Protein 8W4B (pdb70)

Nearest PDB structures (foldseek):
  8w4b-assembly1_A  TM=1.004E+00  e=2.903E-45  Xenopus laevis
  8wue-assembly2_F  TM=8.996E-01  e=1.849E-41  Xenopus laevis
  7w2g-assembly4_K  TM=9.186E-01  e=3.633E-40  Xenopus laevis
  7w2d-assembly4_J  TM=9.094E-01  e=2.043E-38  Xenopus laevis
  5hk2-assembly1_B  TM=9.100E-01  e=1.065E-33  Homo sapiens

InterPro domains:
  IPR006716 ERG2/sigma1 receptor-like [PF04622] (12-209)
  IPR006716 ERG2/sigma1 receptor-like [PTHR10868] (4-216)

Foldseek 3Di:
DVVVVVVVVVVVVVVVVVVVVVVVVVLCVCFVPDDFDDPDDPVVLLVLQLVQLPDDVVVSVVVSLVVCCVRRPLFFDDPVLWDWFWWQFQFWIKTWTWTGAAQFKTKIKIDAQAKTKGKPDAHQKKKKKAWSAFKKWKAWPPDPDIDIDGHSDMDIQHHRTMIIIITHGPIIIIMMMGTRVVRCVCRRCVCCVPPVVPVVSVVSVVVSNVVNHVSNVVVVVVVVD

Secondary structure (DSSP, 8-state):
-HHHHHHHHHHHHHHHHHHHHHHHHHHHHHHHTS----S--HHHHHHHHHHHTTS-HHHHHHHHHHHHHHHSTTSS--GGG--EEEEEETTEEEEEEEEEE-SSEEEEEEEESS-EEEE----SEEEEEEEEES-EEEEETT-S--EEE-TT-EEEE-TT--EEEEE-TTEEEEEEEEE-GGGGHHHHHHHIIIII--HHHHHHHHHHHHHHHHHHHHHHHHHH-

Solvent-accessible surface area: 12558 Å² total; per-residue (Å²): 79,210,90,96,97,79,125,55,116,136,102,35,102,122,52,101,97,79,103,51,39,106,52,89,90,84,84,85,75,134,4,175,128,20,61,144,77,75,55,4,62,83,79,36,4,16,158,22,0,121,129,23,17,78,77,88,67,104,74,0,12,62,103,0,18,93,37,1,62,136,118,28,97,31,24,11,5,119,89,152,38,45,65,114,3,110,25,23,0,25,62,21,73,4,13,14,6,15,0,2,3,18,94,7,1,22,0,17,2,10,0,4,74,82,107,21,30,21,92,9,2,109,24,69,0,36,9,6,10,2,0,3,24,22,40,9,94,12,125,98,114,84,65,129,172,55,104,65,36,118,67,5,52,47,7,37,17,79,63,34,38,7,6,39,9,84,11,40,62,29,0,24,1,1,22,2,0,60,8,43,8,38,40,18,61,82,46,27,33,39,32,5,68,167,78,56,96,56,122,104,14,39,107,68,25,75,83,8,32,62,72,1,74,127,44,26,48,59,17,113,104,85,131,128,89

Structure (mmCIF, N/CA/C/O backbone):
data_8W4B
#
_entry.id   8W4B
#
_cell.length_a   161.196
_cell.length_b   161.196
_cell.length_c   161.196
_cell.angle_alpha   90.00
_cell.angle_beta   90.00
_cell.angle_gamma   90.00
#
_symmetry.space_group_name_H-M   'I 4 3 2'
#
loop_
_entity.id
_entity.type
_entity.pdbx_description
1 polymer 'Sigma non-opioid intracellular receptor 1'
2 non-polymer PROGESTERONE
3 water water
#
loop_
_atom_site.group_PDB
_atom_site.id
_atom_site.type_symbol
_atom_site.label_atom_id
_atom_site.label_alt_id
_atom_site.label_comp_id
_atom_site.label_asym_id
_atom_site.label_entity_id
_atom_site.label_seq_id
_atom_site.pdbx_PDB_ins_code
_atom_site.Cartn_x
_atom_site.Cartn_y
_atom_site.Cartn_z
_atom_site.occupancy
_atom_site.B_iso_or_equiv
_atom_site.auth_seq_id
_atom_site.auth_comp_id
_atom_site.auth_asym_id
_atom_site.auth_atom_id
_atom_site.pdbx_PDB_model_num
ATOM 1 N N . GLY A 1 4 ? -35.088 -19.821 65.020 1.00 90.60 -5 GLY A N 1
ATOM 2 C CA . GLY A 1 4 ? -35.097 -18.702 64.098 1.00 91.35 -5 GLY A CA 1
ATOM 3 C C . GLY A 1 4 ? -34.114 -18.885 62.960 1.00 90.44 -5 GLY A C 1
ATOM 4 O O . GLY A 1 4 ? -34.231 -19.824 62.173 1.00 88.51 -5 GLY A O 1
ATOM 5 N N . ARG A 1 5 ? -33.132 -17.985 62.878 1.00 89.01 -4 ARG A N 1
ATOM 6 C CA . ARG A 1 5 ? -32.130 -18.082 61.822 1.00 84.69 -4 ARG A CA 1
ATOM 7 C C . ARG A 1 5 ? -31.134 -19.201 62.102 1.00 84.13 -4 ARG A C 1
ATOM 8 O O . ARG A 1 5 ? -30.725 -19.922 61.181 1.00 81.38 -4 ARG A O 1
ATOM 16 N N . SER A 1 6 ? -30.733 -19.365 63.367 1.00 83.68 -3 SER A N 1
ATOM 17 C CA . SER A 1 6 ? -29.802 -20.435 63.716 1.00 81.72 -3 SER A CA 1
ATOM 18 C C . SER A 1 6 ? -30.432 -21.806 63.496 1.00 81.10 -3 SER A C 1
ATOM 19 O O . SER A 1 6 ? -29.756 -22.747 63.060 1.00 79.32 -3 SER A O 1
ATOM 22 N N . VAL A 1 7 ? -31.729 -21.936 63.789 1.00 77.34 -2 VAL A N 1
ATOM 23 C CA . VAL A 1 7 ? -32.432 -23.199 63.574 1.00 71.92 -2 VAL A CA 1
ATOM 24 C C . VAL A 1 7 ? -32.455 -23.550 62.091 1.00 71.73 -2 VAL A C 1
ATOM 25 O O . VAL A 1 7 ? -32.195 -24.696 61.698 1.00 73.75 -2 VAL A O 1
ATOM 29 N N . ASP A 1 8 ? -32.790 -22.571 61.246 1.00 74.31 -1 ASP A N 1
ATOM 30 C CA . ASP A 1 8 ? -32.803 -22.822 59.810 1.00 72.67 -1 ASP A CA 1
ATOM 31 C C . ASP A 1 8 ? -31.411 -23.171 59.306 1.00 67.87 -1 ASP A C 1
ATOM 32 O O . ASP A 1 8 ? -31.256 -24.060 58.464 1.00 66.57 -1 ASP A O 1
ATOM 37 N N . THR A 1 9 ? -30.385 -22.487 59.819 1.00 67.45 0 THR A N 1
ATOM 38 C CA . THR A 1 9 ? -29.016 -22.803 59.429 1.00 62.43 0 THR A CA 1
ATOM 39 C C . THR A 1 9 ? -28.667 -24.247 59.776 1.00 63.81 0 THR A C 1
ATOM 40 O O . THR A 1 9 ? -28.130 -24.983 58.939 1.00 57.28 0 THR A O 1
ATOM 44 N N . MET A 1 10 ? -28.981 -24.672 61.009 1.00 56.10 1 MET A N 1
ATOM 45 C CA . MET A 1 10 ? -28.690 -26.040 61.434 1.00 58.42 1 MET A CA 1
ATOM 46 C C . MET A 1 10 ? -29.445 -27.061 60.592 1.00 63.02 1 MET A C 1
ATOM 47 O O . MET A 1 10 ? -28.885 -28.096 60.213 1.00 65.58 1 MET A O 1
ATOM 52 N N . ALA A 1 11 ? -30.723 -26.794 60.302 1.00 66.58 2 ALA A N 1
ATOM 53 C CA . ALA A 1 11 ? -31.504 -27.712 59.478 1.00 60.46 2 ALA A CA 1
ATOM 54 C C . ALA A 1 11 ? -30.921 -27.824 58.077 1.00 59.49 2 ALA A C 1
ATOM 55 O O . ALA A 1 11 ? -30.809 -28.928 57.523 1.00 65.00 2 ALA A O 1
ATOM 57 N N . LEU A 1 12 ? -30.555 -26.686 57.483 1.00 61.23 3 LEU A N 1
ATOM 58 C CA . LEU A 1 12 ? -29.905 -26.706 56.180 1.00 59.06 3 LEU A CA 1
ATOM 59 C C . LEU A 1 12 ? -28.619 -27.520 56.225 1.00 58.56 3 LEU A C 1
ATOM 60 O O . LEU A 1 12 ? -28.360 -28.323 55.328 1.00 53.37 3 LEU A O 1
ATOM 65 N N . TRP A 1 13 ? -27.800 -27.322 57.261 1.00 57.39 4 TRP A N 1
ATOM 66 C CA . TRP A 1 13 ? -26.548 -28.065 57.367 1.00 58.55 4 TRP A CA 1
ATOM 67 C C . TRP A 1 13 ? -26.805 -29.566 57.483 1.00 66.99 4 TRP A C 1
ATOM 68 O O . TRP A 1 13 ? -26.071 -30.376 56.901 1.00 67.09 4 TRP A O 1
ATOM 79 N N . LEU A 1 14 ? -27.856 -29.954 58.214 1.00 68.22 5 LEU A N 1
ATOM 80 C CA . LEU A 1 14 ? -28.205 -31.371 58.330 1.00 68.21 5 LEU A CA 1
ATOM 81 C C . LEU A 1 14 ? -28.606 -31.952 56.976 1.00 70.70 5 LEU A C 1
ATOM 82 O O . LEU A 1 14 ? -28.172 -33.051 56.601 1.00 72.55 5 LEU A O 1
ATOM 87 N N . GLY A 1 15 ? -29.439 -31.224 56.227 1.00 71.47 6 GLY A N 1
ATOM 88 C CA . GLY A 1 15 ? -29.824 -31.691 54.900 1.00 70.97 6 GLY A CA 1
ATOM 89 C C . GLY A 1 15 ? -28.654 -31.759 53.933 1.00 70.43 6 GLY A C 1
ATOM 90 O O . GLY A 1 15 ? -28.566 -32.674 53.104 1.00 71.90 6 GLY A O 1
ATOM 91 N N . LEU A 1 16 ? -27.739 -30.793 54.022 1.00 66.43 7 LEU A N 1
ATOM 92 C CA . LEU A 1 16 ? -26.568 -30.809 53.156 1.00 63.35 7 LEU A CA 1
ATOM 93 C C . LEU A 1 16 ? -25.662 -31.983 53.496 1.00 74.21 7 LEU A C 1
ATOM 94 O O . LEU A 1 16 ? -25.103 -32.614 52.599 1.00 72.06 7 LEU A O 1
ATOM 99 N N . ARG A 1 17 ? -25.508 -32.296 54.786 1.00 81.86 8 ARG A N 1
ATOM 100 C CA . ARG A 1 17 ? -24.736 -33.477 55.161 1.00 83.31 8 ARG A CA 1
ATOM 101 C C . ARG A 1 17 ? -25.403 -34.756 54.673 1.00 76.39 8 ARG A C 1
ATOM 102 O O . ARG A 1 17 ? -24.714 -35.705 54.278 1.00 70.57 8 ARG A O 1
ATOM 110 N N . ALA A 1 18 ? -26.735 -34.799 54.679 1.00 75.10 9 ALA A N 1
ATOM 111 C CA . ALA A 1 18 ? -27.435 -35.944 54.105 1.00 74.85 9 ALA A CA 1
ATOM 112 C C . ALA A 1 18 ? -27.093 -36.111 52.630 1.00 81.61 9 ALA A C 1
ATOM 113 O O . ALA A 1 18 ? -26.688 -37.197 52.185 1.00 88.84 9 ALA A O 1
ATOM 115 N N . VAL A 1 19 ? -27.275 -35.043 51.850 1.00 76.10 10 VAL A N 1
ATOM 116 C CA . VAL A 1 19 ? -26.931 -35.096 50.432 1.00 64.60 10 VAL A CA 1
ATOM 117 C C . VAL A 1 19 ? -25.466 -35.476 50.262 1.00 62.10 10 VAL A C 1
ATOM 118 O O . VAL A 1 19 ? -25.101 -36.228 49.348 1.00 65.98 10 VAL A O 1
ATOM 122 N N . LEU A 1 20 ? -24.618 -35.001 51.176 1.00 55.70 11 LEU A N 1
ATOM 123 C CA . LEU A 1 20 ? -23.185 -35.247 51.104 1.00 57.36 11 LEU A CA 1
ATOM 124 C C . LEU A 1 20 ? -22.881 -36.734 51.229 1.00 67.84 11 LEU A C 1
ATOM 125 O O . LEU A 1 20 ? -22.139 -37.299 50.420 1.00 71.20 11 LEU A O 1
ATOM 130 N N . VAL A 1 21 ? -23.440 -37.384 52.249 1.00 65.90 12 VAL A N 1
ATOM 131 C CA . VAL A 1 21 ? -23.132 -38.796 52.447 1.00 70.25 12 VAL A CA 1
ATOM 132 C C . VAL A 1 21 ? -23.757 -39.645 51.346 1.00 66.58 12 VAL A C 1
ATOM 133 O O . VAL A 1 21 ? -23.163 -40.643 50.918 1.00 65.95 12 VAL A O 1
ATOM 137 N N . VAL A 1 22 ? -24.935 -39.261 50.843 1.00 61.37 13 VAL A N 1
ATOM 138 C CA . VAL A 1 22 ? -25.515 -39.990 49.714 1.00 64.38 13 VAL A CA 1
ATOM 139 C C . VAL A 1 22 ? -24.593 -39.923 48.499 1.00 68.53 13 VAL A C 1
ATOM 140 O O . VAL A 1 22 ? -24.267 -40.947 47.881 1.00 66.66 13 VAL A O 1
ATOM 144 N N . ALA A 1 23 ? -24.177 -38.712 48.126 1.00 59.16 14 ALA A N 1
ATOM 145 C CA . ALA A 1 23 ? -23.303 -38.560 46.969 1.00 56.66 14 ALA A CA 1
ATOM 146 C C . ALA A 1 23 ? -21.984 -39.286 47.183 1.00 56.70 14 ALA A C 1
ATOM 147 O O . ALA A 1 23 ? -21.470 -39.943 46.269 1.00 59.12 14 ALA A O 1
ATOM 149 N N . GLY A 1 24 ? -21.426 -39.191 48.389 1.00 53.93 15 GLY A N 1
ATOM 150 C CA . GLY A 1 24 ? -20.151 -39.831 48.652 1.00 57.30 15 GLY A CA 1
ATOM 151 C C . GLY A 1 24 ? -20.235 -41.341 48.564 1.00 59.03 15 GLY A C 1
ATOM 152 O O . GLY A 1 24 ? -19.330 -41.992 48.038 1.00 62.19 15 GLY A O 1
ATOM 153 N N . LEU A 1 25 ? -21.321 -41.921 49.066 1.00 60.30 16 LEU A N 1
ATOM 154 C CA . LEU A 1 25 ? -21.450 -43.366 48.962 1.00 65.17 16 LEU A CA 1
ATOM 155 C C . LEU A 1 25 ? -21.734 -43.789 47.526 1.00 65.42 16 LEU A C 1
ATOM 156 O O . LEU A 1 25 ? -21.278 -44.854 47.101 1.00 68.39 16 LEU A O 1
ATOM 161 N N . ALA A 1 26 ? -22.434 -42.958 46.746 1.00 61.01 17 ALA A N 1
ATOM 162 C CA . ALA A 1 26 ? -22.572 -43.254 45.322 1.00 55.01 17 ALA A CA 1
ATOM 163 C C . ALA A 1 26 ? -21.213 -43.265 44.633 1.00 58.72 17 ALA A C 1
ATOM 164 O O . ALA A 1 26 ? -20.928 -44.148 43.816 1.00 65.86 17 ALA A O 1
ATOM 166 N N . VAL A 1 27 ? -20.361 -42.289 44.949 1.00 53.04 18 VAL A N 1
ATOM 167 C CA . VAL A 1 27 ? -19.023 -42.260 44.365 1.00 49.76 18 VAL A CA 1
ATOM 168 C C . VAL A 1 27 ? -18.230 -43.484 44.807 1.00 55.53 18 VAL A C 1
ATOM 169 O O . VAL A 1 27 ? -17.508 -44.100 44.013 1.00 53.93 18 VAL A O 1
ATOM 173 N N . LEU A 1 28 ? -18.351 -43.854 46.081 1.00 53.51 19 LEU A N 1
ATOM 174 C CA . LEU A 1 28 ? -17.641 -45.024 46.577 1.00 59.55 19 LEU A CA 1
ATOM 175 C C . LEU A 1 28 ? -18.088 -46.283 45.847 1.00 58.76 19 LEU A C 1
ATOM 176 O O . LEU A 1 28 ? -17.261 -47.131 45.496 1.00 60.67 19 LEU A O 1
ATOM 181 N N . LEU A 1 29 ? -19.395 -46.417 45.600 1.00 52.23 20 LEU A N 1
ATOM 182 C CA . LEU A 1 29 ? -19.885 -47.585 44.874 1.00 58.43 20 LEU A CA 1
ATOM 183 C C . LEU A 1 29 ? -19.434 -47.556 43.419 1.00 62.44 20 LEU A C 1
ATOM 184 O O . LEU A 1 29 ? -19.158 -48.607 42.832 1.00 69.59 20 LEU A O 1
ATOM 189 N N . GLN A 1 30 ? -19.359 -46.366 42.818 1.00 59.70 21 GLN A N 1
ATOM 190 C CA . GLN A 1 30 ? -18.806 -46.249 41.471 1.00 62.75 21 GLN A CA 1
ATOM 191 C C . GLN A 1 30 ? -17.371 -46.755 41.434 1.00 61.43 21 GLN A C 1
ATOM 192 O O . GLN A 1 30 ? -16.986 -47.522 40.543 1.00 62.72 21 GLN A O 1
ATOM 198 N N . LEU A 1 31 ? -16.566 -46.322 42.404 1.00 61.50 22 LEU A N 1
ATOM 199 C CA . LEU A 1 31 ? -15.182 -46.768 42.487 1.00 54.49 22 LEU A CA 1
ATOM 200 C C . LEU A 1 31 ? -15.103 -48.277 42.681 1.00 62.73 22 LEU A C 1
ATOM 201 O O . LEU A 1 31 ? -14.297 -48.951 42.032 1.00 60.97 22 LEU A O 1
ATOM 206 N N . ILE A 1 32 ? -15.944 -48.826 43.561 1.00 64.43 23 ILE A N 1
ATOM 207 C CA . ILE A 1 32 ? -15.904 -50.260 43.833 1.00 60.03 23 ILE A CA 1
ATOM 208 C C . ILE A 1 32 ? -16.286 -51.057 42.589 1.00 65.37 23 ILE A C 1
ATOM 209 O O . ILE A 1 32 ? -15.568 -51.978 42.183 1.00 69.72 23 ILE A O 1
ATOM 214 N N . ARG A 1 33 ? -17.419 -50.719 41.966 1.00 63.45 24 ARG A N 1
ATOM 215 C CA . ARG A 1 33 ? -17.858 -51.448 40.779 1.00 68.95 24 ARG A CA 1
ATOM 216 C C . ARG A 1 33 ? -16.847 -51.332 39.646 1.00 68.14 24 ARG A C 1
ATOM 217 O O . ARG A 1 33 ? -16.588 -52.313 38.938 1.00 71.42 24 ARG A O 1
ATOM 225 N N . GLY A 1 34 ? -16.265 -50.150 39.453 1.00 67.97 25 GLY A N 1
ATOM 226 C CA . GLY A 1 34 ? -15.346 -49.966 38.350 1.00 70.29 25 GLY A CA 1
ATOM 227 C C . GLY A 1 34 ? -14.005 -50.639 38.548 1.00 72.78 25 GLY A C 1
ATOM 228 O O . GLY A 1 34 ? -13.484 -51.277 37.630 1.00 70.78 25 GLY A O 1
ATOM 229 N N . TRP A 1 35 ? -13.438 -50.505 39.748 1.00 76.13 26 TRP A N 1
ATOM 230 C CA . TRP A 1 35 ? -12.117 -51.067 40.011 1.00 83.10 26 TRP A CA 1
ATOM 231 C C . TRP A 1 35 ? -12.119 -52.582 39.856 1.00 80.01 26 TRP A C 1
ATOM 232 O O . TRP A 1 35 ? -11.200 -53.156 39.259 1.00 82.58 26 TRP A O 1
ATOM 243 N N . LEU A 1 36 ? -13.148 -53.243 40.369 1.00 91.28 27 LEU A N 1
ATOM 244 C CA . LEU A 1 36 ? -13.247 -54.692 40.304 1.00 88.91 27 LEU A CA 1
ATOM 245 C C . LEU A 1 36 ? -13.871 -55.183 39.005 1.00 85.85 27 LEU A C 1
ATOM 246 O O . LEU A 1 36 ? -14.017 -56.395 38.820 1.00 90.45 27 LEU A O 1
ATOM 251 N N . SER A 1 37 ? -14.227 -54.276 38.104 1.00 82.09 28 SER A N 1
ATOM 252 C CA . SER A 1 37 ? -14.807 -54.662 36.829 1.00 90.70 28 SER A CA 1
ATOM 253 C C . SER A 1 37 ? -13.797 -55.431 35.980 1.00 96.43 28 SER A C 1
ATOM 254 O O . SER A 1 37 ? -12.580 -55.317 36.152 1.00 93.43 28 SER A O 1
ATOM 257 N N . SER A 1 38 ? -14.326 -56.221 35.048 1.00 103.60 29 SER A N 1
ATOM 258 C CA . SER A 1 38 ? -13.493 -57.013 34.157 1.00 109.15 29 SER A CA 1
ATOM 259 C C . SER A 1 38 ? -12.674 -56.105 33.242 1.00 106.14 29 SER A C 1
ATOM 260 O O . SER A 1 38 ? -13.008 -54.939 33.012 1.00 103.78 29 SER A O 1
ATOM 263 N N . LYS A 1 39 ? -11.577 -56.656 32.720 1.00 107.70 30 LYS A N 1
ATOM 264 C CA . LYS A 1 39 ? -10.663 -55.907 31.865 1.00 107.53 30 LYS A CA 1
ATOM 265 C C . LYS A 1 39 ? -10.135 -56.797 30.736 1.00 114.70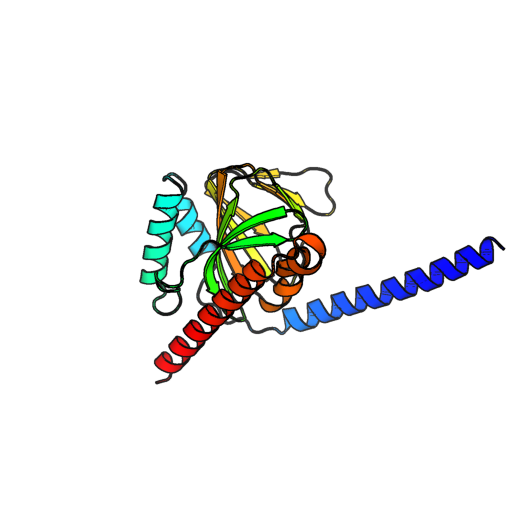 30 LYS A C 1
ATOM 266 O O . LYS A 1 39 ? -8.934 -56.992 30.565 1.00 121.26 30 LYS A O 1
ATOM 272 N N . SER A 1 40 ? -11.046 -57.349 29.938 1.00 111.56 31 SER A N 1
ATOM 273 C CA . SER A 1 40 ? -10.672 -58.094 28.741 1.00 106.33 31 SER A CA 1
ATOM 274 C C . SER A 1 40 ? -10.535 -57.108 27.588 1.00 88.56 31 SER A C 1
ATOM 275 O O . SER A 1 40 ? -11.505 -56.427 27.233 1.00 81.19 31 SER A O 1
ATOM 278 N N . TYR A 1 41 ? -9.336 -57.030 27.005 1.00 84.85 32 TYR A N 1
ATOM 279 C CA . TYR A 1 41 ? -8.980 -55.952 26.088 1.00 77.76 32 TYR A CA 1
ATOM 280 C C . TYR A 1 41 ? -8.547 -56.503 24.735 1.00 74.44 32 TYR A C 1
ATOM 281 O O . TYR A 1 41 ? -7.607 -57.299 24.655 1.00 76.45 32 TYR A O 1
ATOM 290 N N . VAL A 1 42 ? -9.212 -56.040 23.675 1.00 73.33 33 VAL A N 1
ATOM 291 C CA . VAL A 1 42 ? -8.963 -56.437 22.292 1.00 67.59 33 VAL A CA 1
ATOM 292 C C . VAL A 1 42 ? -8.128 -55.367 21.595 1.00 57.62 33 VAL A C 1
ATOM 293 O O . VAL A 1 42 ? -7.309 -55.667 20.721 1.00 58.15 33 VAL A O 1
ATOM 297 N N . PHE A 1 43 ? -8.329 -54.117 21.978 1.00 52.86 34 PHE A N 1
ATOM 298 C CA . PHE A 1 43 ? -7.609 -52.976 21.429 1.00 57.62 34 PHE A CA 1
ATOM 299 C C . PHE A 1 43 ? -6.723 -52.373 22.510 1.00 62.46 34 PHE A C 1
ATOM 300 O O . PHE A 1 43 ? -6.738 -52.794 23.668 1.00 60.39 34 PHE A O 1
ATOM 308 N N . ASN A 1 44 ? -5.948 -51.366 22.121 1.00 63.48 35 ASN A N 1
ATOM 309 C CA . ASN A 1 44 ? -5.286 -50.490 23.075 1.00 61.72 35 ASN A CA 1
ATOM 310 C C . ASN A 1 44 ? -5.308 -49.078 22.510 1.00 55.93 35 ASN A C 1
ATOM 311 O O . ASN A 1 44 ? -5.400 -48.885 21.292 1.00 54.55 35 ASN A O 1
ATOM 316 N N . ARG A 1 45 ? -5.259 -48.084 23.404 1.00 54.19 36 ARG A N 1
ATOM 317 C CA . ARG A 1 45 ? -5.499 -46.718 22.954 1.00 62.45 36 ARG A CA 1
ATOM 318 C C . ARG A 1 45 ? -4.384 -46.217 22.047 1.00 62.16 36 ARG A C 1
ATOM 319 O O . ARG A 1 45 ? -4.640 -45.397 21.161 1.00 67.35 36 ARG A O 1
ATOM 327 N N . GLU A 1 46 ? -3.154 -46.708 22.230 1.00 57.10 37 GLU A N 1
ATOM 328 C CA . GLU A 1 46 ? -2.061 -46.259 21.374 1.00 58.25 37 GLU A CA 1
ATOM 329 C C . GLU A 1 46 ? -2.254 -46.737 19.941 1.00 59.39 37 GLU A C 1
ATOM 330 O O . GLU A 1 46 ? -1.974 -45.995 18.994 1.00 60.12 37 GLU A O 1
ATOM 336 N N . GLU A 1 47 ? -2.737 -47.970 19.767 1.00 54.36 38 GLU A N 1
ATOM 337 C CA . GLU A 1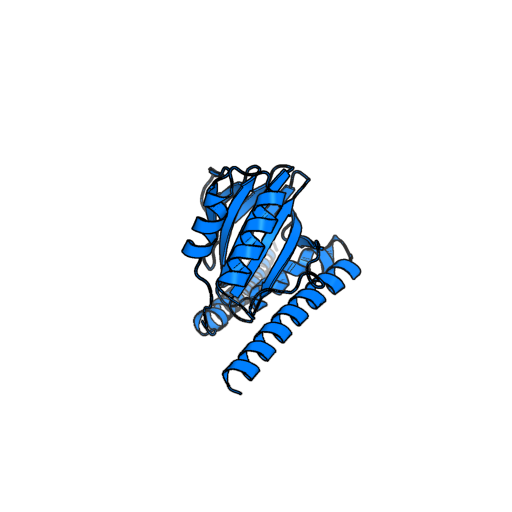 47 ? -2.987 -48.498 18.429 1.00 58.28 38 GLU A CA 1
ATOM 338 C C . GLU A 1 47 ? -4.026 -47.657 17.693 1.00 51.06 38 GLU A C 1
ATOM 339 O O . GLU A 1 47 ? -3.810 -47.234 16.544 1.00 56.23 38 GLU A O 1
ATOM 345 N N . ILE A 1 48 ? -5.157 -47.391 18.353 1.00 46.52 39 I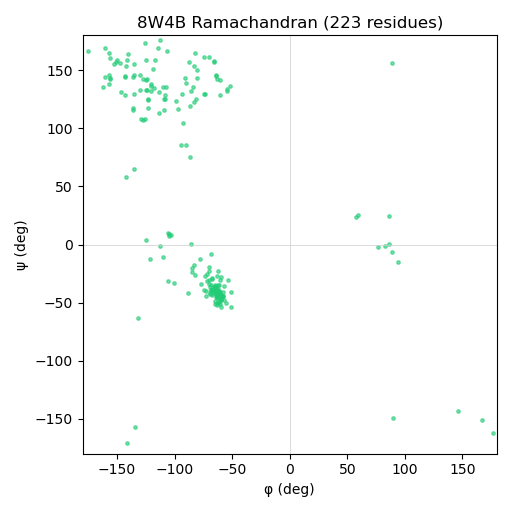LE A N 1
ATOM 346 C CA . ILE A 1 48 ? -6.220 -46.594 17.743 1.00 48.31 39 ILE A CA 1
ATOM 347 C C . ILE A 1 48 ? -5.730 -45.180 17.455 1.00 47.44 39 ILE A C 1
ATOM 348 O O . ILE A 1 48 ? -5.987 -44.624 16.378 1.00 47.97 39 ILE A O 1
ATOM 353 N N . ALA A 1 49 ? -5.027 -44.572 18.418 1.00 42.98 40 ALA A N 1
ATOM 354 C CA . ALA A 1 49 ? -4.529 -43.212 18.236 1.00 50.93 40 ALA A CA 1
ATOM 355 C C . ALA A 1 49 ? -3.557 -43.126 17.069 1.00 51.04 40 ALA A C 1
ATOM 356 O O . ALA A 1 49 ? -3.648 -42.206 16.255 1.00 51.49 40 ALA A O 1
ATOM 358 N N . ARG A 1 50 ? -2.603 -44.056 16.980 1.00 53.23 41 ARG A N 1
ATOM 359 C CA . ARG A 1 50 ? -1.638 -44.005 15.883 1.00 54.43 41 ARG A CA 1
ATOM 360 C C . ARG A 1 50 ? -2.330 -44.177 14.540 1.00 47.75 41 ARG A C 1
ATOM 361 O O . ARG A 1 50 ? -1.986 -43.494 13.565 1.00 49.66 41 ARG A O 1
ATOM 369 N N . LEU A 1 51 ? -3.323 -45.070 14.476 1.00 46.57 42 LEU A N 1
ATOM 370 C CA . LEU A 1 51 ? -4.033 -45.291 13.218 1.00 47.09 42 LEU A CA 1
ATOM 371 C C . LEU A 1 51 ? -4.837 -44.062 12.805 1.00 52.19 42 LEU A C 1
ATOM 372 O O . LEU A 1 51 ? -4.864 -43.692 11.626 1.00 51.32 42 LEU A O 1
ATOM 377 N N . ALA A 1 52 ? -5.500 -43.418 13.760 1.00 48.90 43 ALA A N 1
ATOM 378 C CA . ALA A 1 52 ? -6.248 -42.207 13.437 1.00 49.17 43 ALA A CA 1
ATOM 379 C C . ALA A 1 52 ? -5.315 -41.055 13.077 1.00 43.34 43 ALA A C 1
ATOM 380 O O . ALA A 1 52 ? -5.576 -40.305 12.130 1.00 46.11 43 ALA A O 1
ATOM 382 N N . LYS A 1 53 ? -4.218 -40.897 13.818 1.00 42.57 44 LYS A N 1
ATOM 383 C CA . LYS A 1 53 ? -3.279 -39.827 13.512 1.00 47.99 44 LYS A CA 1
ATOM 384 C C . LYS A 1 53 ? -2.680 -39.996 12.124 1.00 51.75 44 LYS A C 1
ATOM 385 O O . LYS A 1 53 ? -2.445 -38.998 11.433 1.00 59.75 44 LYS A O 1
ATOM 391 N N . GLU A 1 54 ? -2.446 -41.241 11.692 1.00 48.02 45 GLU A N 1
ATOM 392 C CA . GLU A 1 54 ? -1.866 -41.449 10.368 1.00 51.10 45 GLU A CA 1
ATOM 393 C C . GLU A 1 54 ? -2.776 -40.902 9.269 1.00 46.94 45 GLU A C 1
ATOM 394 O O . GLU A 1 54 ? -2.297 -40.375 8.256 1.00 47.63 45 GLU A O 1
ATOM 400 N N . HIS A 1 55 ? -4.089 -41.000 9.456 1.00 41.64 46 HIS A N 1
ATOM 401 C CA . HIS A 1 55 ? -5.036 -40.609 8.424 1.00 46.14 46 HIS A CA 1
ATOM 402 C C . HIS A 1 55 ? -5.680 -39.259 8.691 1.00 47.11 46 HIS A C 1
ATOM 403 O O . HIS A 1 55 ? -6.601 -38.873 7.963 1.00 51.43 46 HIS A O 1
ATOM 410 N N . SER A 1 56 ? -5.205 -38.521 9.700 1.00 47.21 47 SER A N 1
ATOM 411 C CA . SER A 1 56 ? -5.851 -37.260 10.052 1.00 49.58 47 SER A CA 1
ATOM 412 C C . SER A 1 56 ? -5.632 -36.181 9.000 1.00 49.87 47 SER A C 1
ATOM 413 O O . SER A 1 56 ? -6.383 -35.200 8.975 1.00 49.57 47 SER A O 1
ATOM 416 N N . GLY A 1 57 ? -4.622 -36.335 8.138 1.00 50.51 48 GLY A N 1
ATOM 417 C CA . GLY A 1 57 ? -4.429 -35.407 7.039 1.00 49.69 48 GLY A CA 1
ATOM 418 C C . GLY A 1 57 ? -5.362 -35.627 5.864 1.00 54.45 48 GLY A C 1
ATOM 419 O O . GLY A 1 57 ? -5.437 -34.770 4.979 1.00 57.82 48 GLY A O 1
ATOM 420 N N . LEU A 1 58 ? -6.065 -36.757 5.825 1.00 51.39 49 LEU A N 1
ATOM 421 C CA . LEU A 1 58 ? -7.019 -36.998 4.752 1.00 55.81 49 LEU A CA 1
ATOM 422 C C . LEU A 1 58 ? -8.344 -36.301 5.060 1.00 55.63 49 LEU A C 1
ATOM 423 O O . LEU A 1 58 ? -8.607 -35.884 6.189 1.00 53.63 49 LEU A O 1
ATOM 428 N N . ASP A 1 59 ? -9.187 -36.165 4.036 1.00 56.38 50 ASP A N 1
ATOM 429 C CA . ASP A 1 59 ? -10.572 -35.801 4.301 1.00 47.72 50 ASP A CA 1
ATOM 430 C C . ASP A 1 59 ? -11.138 -36.762 5.340 1.00 46.38 50 ASP A C 1
ATOM 431 O O . ASP A 1 59 ? -10.902 -37.973 5.271 1.00 41.49 50 ASP A O 1
ATOM 436 N N . TYR A 1 60 ? -11.871 -36.222 6.324 1.00 37.85 51 TYR A N 1
ATOM 437 C CA . TYR A 1 60 ? -12.218 -37.050 7.473 1.00 42.02 51 TYR A CA 1
ATOM 438 C C . TYR A 1 60 ? -13.095 -38.238 7.093 1.00 42.57 51 TYR A C 1
ATOM 439 O O . TYR A 1 60 ? -13.041 -39.271 7.766 1.00 49.69 51 TYR A O 1
ATOM 448 N N . GLU A 1 61 ? -13.878 -38.141 6.020 1.00 41.27 52 GLU A N 1
ATOM 449 C CA . GLU A 1 61 ? -14.699 -39.293 5.649 1.00 43.63 52 GLU A CA 1
ATOM 450 C C . GLU A 1 61 ? -13.870 -40.372 4.962 1.00 40.18 52 GLU A C 1
ATOM 451 O O . GLU A 1 61 ? -14.109 -41.577 5.171 1.00 47.38 52 GLU A O 1
ATOM 457 N N . VAL A 1 62 ? -12.854 -39.961 4.191 1.00 40.87 53 VAL A N 1
ATOM 458 C CA . VAL A 1 62 ? -11.892 -40.932 3.670 1.00 42.55 53 VAL A CA 1
ATOM 459 C C . VAL A 1 62 ? -11.151 -41.592 4.821 1.00 45.16 53 VAL A C 1
ATOM 460 O O . VAL A 1 62 ? -10.930 -42.812 4.826 1.00 45.73 53 VAL A O 1
ATOM 464 N N . ALA A 1 63 ? -10.753 -40.792 5.817 1.00 45.15 54 ALA A N 1
ATOM 465 C CA . ALA A 1 63 ? -10.095 -41.352 6.992 1.00 45.64 54 ALA A CA 1
ATOM 466 C C . ALA A 1 63 ? -10.998 -42.350 7.698 1.00 45.41 54 ALA A C 1
ATOM 467 O O . ALA A 1 63 ? -10.539 -43.416 8.117 1.00 48.08 54 ALA A O 1
ATOM 469 N N . PHE A 1 64 ? -12.282 -42.009 7.857 1.00 46.72 55 PHE A N 1
ATOM 470 C CA . PHE A 1 64 ? -13.248 -42.926 8.457 1.00 44.73 55 PHE A CA 1
ATOM 471 C C . PHE A 1 64 ? -13.195 -44.283 7.777 1.00 47.94 55 PHE A C 1
ATOM 472 O O . PHE A 1 64 ? -13.046 -45.322 8.432 1.00 42.57 55 PHE A O 1
ATOM 480 N N . SER A 1 65 ? -13.343 -44.280 6.446 1.00 40.59 56 SER A N 1
ATOM 481 C CA . SER A 1 65 ? -13.350 -45.531 5.693 1.00 44.53 56 SER A CA 1
ATOM 482 C C . SER A 1 65 ? -12.042 -46.304 5.874 1.00 49.57 56 SER A C 1
ATOM 483 O O . SER A 1 65 ? -12.048 -47.520 6.126 1.00 50.45 56 SER A O 1
ATOM 486 N N . LYS A 1 66 ? -10.905 -45.614 5.748 1.00 48.15 57 LYS A N 1
ATOM 487 C CA . LYS A 1 66 ? -9.619 -46.305 5.839 1.00 45.25 57 LYS A CA 1
ATOM 488 C C . LYS A 1 66 ? -9.404 -46.898 7.229 1.00 46.46 57 LYS A C 1
ATOM 489 O O . LYS A 1 66 ? -8.861 -48.005 7.375 1.00 49.61 57 LYS A O 1
ATOM 495 N N . ILE A 1 67 ? -9.854 -46.185 8.260 1.00 45.15 58 ILE A N 1
ATOM 496 C CA . ILE A 1 67 ? -9.718 -46.670 9.626 1.00 50.17 58 ILE A CA 1
ATOM 497 C C . ILE A 1 67 ? -10.599 -47.892 9.851 1.00 48.59 58 ILE A C 1
ATOM 498 O O . ILE A 1 67 ? -10.170 -48.871 10.464 1.00 47.04 58 ILE A O 1
ATOM 503 N N . ILE A 1 68 ? -11.838 -47.859 9.358 1.00 47.10 59 ILE A N 1
ATOM 504 C CA . ILE A 1 68 ? -12.727 -49.009 9.524 1.00 47.76 59 ILE A CA 1
ATOM 505 C C . ILE A 1 68 ? -12.155 -50.238 8.828 1.00 53.65 59 ILE A C 1
ATOM 506 O O . ILE A 1 68 ? -12.164 -51.347 9.379 1.00 52.51 59 ILE A O 1
ATOM 511 N N . VAL A 1 69 ? -11.658 -50.063 7.602 1.00 53.31 60 VAL A N 1
ATOM 512 C CA . VAL A 1 69 ? -11.076 -51.187 6.871 1.00 52.59 60 VAL A CA 1
ATOM 513 C C . VAL A 1 69 ? -9.892 -51.766 7.639 1.00 54.14 60 VAL A C 1
ATOM 514 O O . VAL A 1 69 ? -9.773 -52.989 7.803 1.00 53.33 60 VAL A O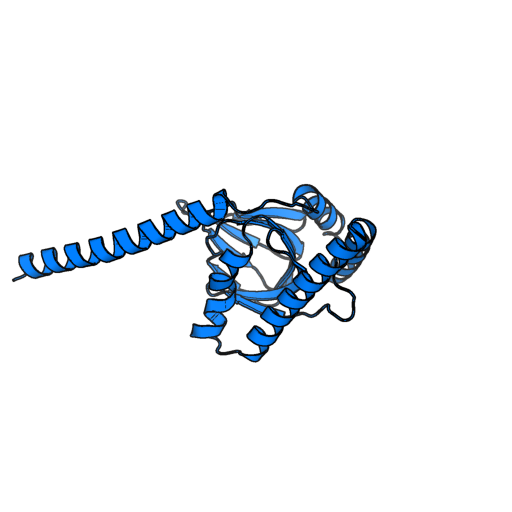 1
ATOM 518 N N . GLU A 1 70 ? -9.003 -50.898 8.135 1.00 48.52 61 GLU A N 1
ATOM 519 C CA . GLU A 1 70 ? -7.831 -51.403 8.847 1.00 52.44 61 GLU A CA 1
ATOM 520 C C . GLU A 1 70 ? -8.223 -52.098 10.148 1.00 59.07 61 GLU A C 1
ATOM 521 O O . GLU A 1 70 ? -7.656 -53.145 10.495 1.00 63.16 61 GLU A O 1
ATOM 527 N N . LEU A 1 71 ? -9.200 -51.545 10.875 1.00 52.82 62 LEU A N 1
ATOM 528 C CA . LEU A 1 71 ? -9.633 -52.172 12.121 1.00 52.97 62 LEU A CA 1
ATOM 529 C C . LEU A 1 71 ? -10.264 -53.534 11.865 1.00 50.02 62 LEU A C 1
ATOM 530 O O . LEU A 1 71 ? -10.053 -54.478 12.636 1.00 48.80 62 LEU A O 1
ATOM 535 N N . ARG A 1 72 ? -11.046 -53.659 10.790 1.00 44.56 63 ARG A N 1
ATOM 536 C CA . ARG A 1 72 ? -11.581 -54.971 10.429 1.00 56.93 63 ARG A CA 1
ATOM 537 C C . ARG A 1 72 ? -10.462 -55.946 10.093 1.00 60.62 63 ARG A C 1
ATOM 538 O O . ARG A 1 72 ? -10.502 -57.114 10.502 1.00 59.66 63 ARG A O 1
ATOM 546 N N . LYS A 1 73 ? -9.452 -55.482 9.354 1.00 61.69 64 LYS A N 1
ATOM 547 C CA . LYS A 1 73 ? -8.334 -56.354 9.006 1.00 62.46 64 LYS A CA 1
ATOM 548 C C . LYS A 1 73 ? -7.609 -56.849 10.252 1.00 58.52 64 LYS A C 1
ATOM 549 O O . LYS A 1 73 ? -7.257 -58.030 10.343 1.00 62.49 64 LYS A O 1
ATOM 555 N N . LYS A 1 74 ? -7.395 -55.970 11.233 1.00 52.48 65 LYS A N 1
ATOM 556 C CA . LYS A 1 74 ? -6.613 -56.331 12.409 1.00 57.24 65 LYS A CA 1
ATOM 557 C C . LYS A 1 74 ? -7.421 -57.017 13.501 1.00 58.26 65 LYS A C 1
ATOM 558 O O . LYS A 1 74 ? -6.839 -57.740 14.316 1.00 57.29 65 LYS A O 1
ATOM 564 N N . HIS A 1 75 ? -8.732 -56.816 13.557 1.00 57.37 66 HIS A N 1
ATOM 565 C CA . HIS A 1 75 ? -9.564 -57.413 14.604 1.00 53.62 66 HIS A CA 1
ATOM 566 C C . HIS A 1 75 ? -10.830 -57.995 13.995 1.00 51.34 66 HIS A C 1
ATOM 567 O O . HIS A 1 75 ? -11.943 -57.538 14.277 1.00 59.25 66 HIS A O 1
ATOM 574 N N . PRO A 1 76 ? -10.700 -59.025 13.161 1.00 56.91 67 PRO A N 1
ATOM 575 C CA . PRO A 1 76 ? -11.896 -59.622 12.558 1.00 58.26 67 PRO A CA 1
ATOM 576 C C . PRO A 1 76 ? -12.796 -60.221 13.625 1.00 59.27 67 PRO A C 1
ATOM 577 O O . PRO A 1 76 ? -12.331 -60.775 14.624 1.00 62.12 67 PRO A O 1
ATOM 581 N N . GLY A 1 77 ? -14.099 -60.076 13.418 1.00 55.25 68 GLY A N 1
ATOM 582 C CA . GLY A 1 77 ? -15.071 -60.537 14.379 1.00 56.87 68 GLY A CA 1
ATOM 583 C C . GLY A 1 77 ? -15.392 -59.559 15.485 1.00 55.89 68 GLY A C 1
ATOM 584 O O . GLY A 1 77 ? -16.211 -59.885 16.351 1.00 56.62 68 GLY A O 1
ATOM 585 N N . HIS A 1 78 ? -14.782 -58.367 15.486 1.00 51.63 69 HIS A N 1
ATOM 586 C CA . HIS A 1 78 ? -14.989 -57.394 16.552 1.00 48.02 69 HIS A CA 1
ATOM 587 C C . HIS A 1 78 ? -15.457 -56.024 16.068 1.00 51.14 69 HIS A C 1
ATOM 588 O O . HIS A 1 78 ? -15.597 -55.109 16.890 1.00 50.67 69 HIS A O 1
ATOM 595 N N . ILE A 1 79 ? -15.708 -55.859 14.774 1.00 49.67 70 ILE A N 1
ATOM 596 C CA . ILE A 1 79 ? -16.200 -54.613 14.202 1.00 52.50 70 ILE A CA 1
ATOM 597 C C . ILE A 1 79 ? -17.533 -54.902 13.530 1.00 48.81 70 ILE A C 1
ATOM 598 O O . ILE A 1 79 ? -17.675 -55.919 12.847 1.00 50.22 70 ILE A O 1
ATOM 603 N N . LEU A 1 80 ? -18.498 -54.001 13.705 1.00 51.53 71 LEU A N 1
ATOM 604 C CA . LEU A 1 80 ? -19.812 -54.171 13.091 1.00 50.51 71 LEU A CA 1
ATOM 605 C C . LEU A 1 80 ? -19.726 -54.145 11.568 1.00 50.67 71 LEU A C 1
ATOM 606 O O . LEU A 1 80 ? -18.905 -53.436 10.980 1.00 50.54 71 LEU A O 1
ATOM 611 N N . GLN A 1 81 ? -20.597 -54.931 10.930 1.00 53.75 72 GLN A N 1
ATOM 612 C CA . GLN A 1 81 ? -20.694 -54.971 9.480 1.00 55.83 72 GLN A CA 1
ATOM 613 C C . GLN A 1 81 ? -21.283 -53.666 8.943 1.00 57.91 72 GLN A C 1
ATOM 614 O O . GLN A 1 81 ? -21.933 -52.904 9.665 1.00 59.85 72 GLN A O 1
ATOM 620 N N . ASP A 1 82 ? -21.056 -53.426 7.646 1.00 49.72 73 ASP A N 1
ATOM 621 C CA . ASP A 1 82 ? -21.540 -52.206 7.001 1.00 52.74 73 ASP A CA 1
ATOM 622 C C . ASP A 1 82 ? -23.025 -51.986 7.260 1.00 59.91 73 ASP A C 1
ATOM 623 O O . ASP A 1 82 ? -23.457 -50.856 7.509 1.00 56.55 73 ASP A O 1
ATOM 628 N N . GLU A 1 83 ? -23.816 -53.058 7.217 1.00 58.06 74 GLU A N 1
ATOM 629 C CA . GLU A 1 83 ? -25.261 -52.946 7.387 1.00 63.74 74 GLU A CA 1
ATOM 630 C C . GLU A 1 83 ? -25.649 -52.395 8.752 1.00 58.66 74 GLU A C 1
ATOM 631 O O . GLU A 1 83 ? -26.753 -51.871 8.905 1.00 58.56 74 GLU A O 1
ATOM 637 N N . ASP A 1 84 ? -24.779 -52.513 9.748 1.00 55.99 75 ASP A N 1
ATOM 638 C CA . ASP A 1 84 ? -25.073 -52.083 11.107 1.00 55.34 75 ASP A CA 1
ATOM 639 C C . ASP A 1 84 ? -24.376 -50.784 11.473 1.00 49.19 75 ASP A C 1
ATOM 640 O O . ASP A 1 84 ? -24.379 -50.400 12.648 1.00 54.21 75 ASP A O 1
ATOM 645 N N . LEU A 1 85 ? -23.755 -50.116 10.505 1.00 48.05 76 LEU A N 1
ATOM 646 C CA . LEU A 1 85 ? -23.142 -48.815 10.730 1.00 49.30 76 LEU A CA 1
ATOM 647 C C . LEU A 1 85 ? -24.200 -47.735 10.548 1.00 51.72 76 LEU A C 1
ATOM 648 O O . LEU A 1 85 ? -24.945 -47.746 9.565 1.00 53.64 76 LEU A O 1
ATOM 653 N N . GLN A 1 86 ? -24.274 -46.813 11.501 1.00 52.98 77 GLN A N 1
ATOM 654 C CA . GLN A 1 86 ? -25.314 -45.796 11.469 1.00 51.87 77 GLN A CA 1
ATOM 655 C C . GLN A 1 86 ? -24.853 -44.588 12.273 1.00 52.02 77 GLN A C 1
ATOM 656 O O . GLN A 1 86 ? -24.264 -44.741 13.345 1.00 56.12 77 GLN A O 1
ATOM 662 N N . TRP A 1 87 ? -25.111 -43.396 11.745 1.00 45.27 78 TRP A N 1
ATOM 663 C CA . TRP A 1 87 ? -24.861 -42.168 12.489 1.00 43.79 78 TRP A CA 1
ATOM 664 C C . TRP A 1 87 ? -26.043 -41.899 13.406 1.00 51.43 78 TRP A C 1
ATOM 665 O O . TRP A 1 87 ? -27.186 -41.788 12.946 1.00 49.06 78 TRP A O 1
ATOM 676 N N . VAL A 1 88 ? -25.766 -41.793 14.698 1.00 45.89 79 VAL A N 1
ATOM 677 C CA . VAL A 1 88 ? -26.784 -41.572 15.714 1.00 43.41 79 VAL A CA 1
ATOM 678 C C . VAL A 1 88 ? -26.399 -40.328 16.492 1.00 43.60 79 VAL A C 1
ATOM 679 O O . VAL A 1 88 ? -25.239 -40.180 16.892 1.00 49.05 79 VAL A O 1
ATOM 683 N N . PHE A 1 89 ? -27.361 -39.434 16.707 1.00 40.78 80 PHE A N 1
ATOM 684 C CA . PHE A 1 89 ? -27.089 -38.285 17.561 1.00 44.16 80 PHE A CA 1
ATOM 685 C C . PHE A 1 89 ? -26.789 -38.735 18.987 1.00 43.05 80 PHE A C 1
ATOM 686 O O . PHE A 1 89 ? -27.353 -39.714 19.482 1.00 43.69 80 PHE A O 1
ATOM 694 N N . VAL A 1 90 ? -25.881 -38.016 19.639 1.00 42.16 81 VAL A N 1
ATOM 695 C CA . VAL A 1 90 ? -25.571 -38.184 21.051 1.00 38.47 81 VAL A CA 1
ATOM 696 C C . VAL A 1 90 ? -25.796 -36.837 21.727 1.00 39.56 81 VAL A C 1
ATOM 697 O O . VAL A 1 90 ? -25.116 -35.848 21.415 1.00 40.28 81 VAL A O 1
ATOM 701 N N . ASN A 1 91 ? -26.740 -36.795 22.649 1.00 39.15 82 ASN A N 1
ATOM 702 C CA . ASN A 1 91 ? -26.989 -35.610 23.458 1.00 46.52 82 ASN A CA 1
ATOM 703 C C . ASN A 1 91 ? -26.628 -35.950 24.890 1.00 45.45 82 ASN A C 1
ATOM 704 O O . ASN A 1 91 ? -27.285 -36.784 25.519 1.00 48.92 82 ASN A O 1
ATOM 709 N N . ALA A 1 92 ? -25.586 -35.311 25.406 1.00 46.57 83 ALA A N 1
ATOM 710 C CA . ALA A 1 92 ? -25.138 -35.668 26.747 1.00 43.39 83 ALA A CA 1
ATOM 711 C C . ALA A 1 92 ? -24.379 -34.500 27.351 1.00 44.74 83 ALA A C 1
ATOM 712 O O . ALA A 1 92 ? -23.653 -33.794 26.644 1.00 45.54 83 ALA A O 1
ATOM 714 N N . GLY A 1 93 ? -24.568 -34.297 28.655 1.00 47.53 84 GLY A N 1
ATOM 715 C CA . GLY A 1 93 ? -23.855 -33.264 29.387 1.00 44.49 84 GLY A CA 1
ATOM 716 C C . GLY A 1 93 ? -24.035 -31.863 28.856 1.00 42.71 84 GLY A C 1
ATOM 717 O O . GLY A 1 93 ? -23.179 -31.005 29.099 1.00 42.63 84 GLY A O 1
ATOM 718 N N . GLY A 1 94 ? -25.128 -31.597 28.133 1.00 36.82 85 GLY A N 1
ATOM 719 C CA . GLY A 1 94 ? -25.337 -30.292 27.533 1.00 39.22 85 GLY A CA 1
ATOM 720 C C . GLY A 1 94 ? -24.761 -30.109 26.139 1.00 39.21 85 GLY A C 1
ATOM 721 O O . GLY A 1 94 ? -24.999 -29.063 25.528 1.00 44.48 85 GLY A O 1
ATOM 722 N N . TRP A 1 95 ? -24.013 -31.076 25.607 1.00 40.13 86 TRP A N 1
ATOM 723 C CA . TRP A 1 95 ? -23.524 -30.971 24.235 1.00 41.68 86 TRP A CA 1
ATOM 724 C C . TRP A 1 95 ? -24.277 -31.924 23.315 1.00 40.27 86 TRP A C 1
ATOM 725 O O . TRP A 1 95 ? -24.975 -32.847 23.763 1.00 44.11 86 TRP A O 1
ATOM 736 N N . MET A 1 96 ? -24.105 -31.694 22.008 1.00 42.22 87 MET A N 1
ATOM 737 C CA . MET A 1 96 ? -24.766 -32.488 20.972 1.00 41.58 87 MET A CA 1
ATOM 738 C C . MET A 1 96 ? -23.779 -32.835 19.868 1.00 41.74 87 MET A C 1
ATOM 739 O O . MET A 1 96 ? -23.290 -31.948 19.161 1.00 46.36 87 MET A O 1
ATOM 744 N N . GLY A 1 97 ? -23.512 -34.124 19.708 1.00 42.75 88 GLY A N 1
ATOM 745 C CA . GLY A 1 97 ? -22.724 -34.607 18.594 1.00 39.19 88 GLY A CA 1
ATOM 746 C C . GLY A 1 97 ? -23.385 -35.818 17.977 1.00 48.77 88 GLY A C 1
ATOM 747 O O . GLY A 1 97 ? -24.595 -36.010 18.118 1.00 44.26 88 GLY A O 1
ATOM 748 N N . SER A 1 98 ? -22.605 -36.646 17.296 1.00 43.17 89 SER A N 1
ATOM 749 C CA . SER A 1 98 ? -23.115 -37.860 16.696 1.00 42.57 89 SER A CA 1
ATOM 750 C C . SER A 1 98 ? -21.986 -38.873 16.617 1.00 41.36 89 SER A C 1
ATOM 751 O O . SER A 1 98 ? -20.799 -38.529 16.580 1.00 43.03 89 SER A O 1
ATOM 754 N N . MET A 1 99 ? -22.387 -40.136 16.591 1.00 37.92 90 MET A N 1
ATOM 755 C CA . MET A 1 99 ? -21.460 -41.242 16.673 1.00 44.99 90 MET A CA 1
ATOM 756 C C . MET A 1 99 ? -21.820 -42.288 15.637 1.00 44.02 90 MET A C 1
ATOM 757 O O . MET A 1 99 ? -22.971 -42.397 15.196 1.00 45.75 90 MET A O 1
ATOM 762 N N . CYS A 1 100 ? -20.809 -43.055 15.259 1.00 40.71 91 CYS A N 1
ATOM 763 C CA . CYS A 1 100 ? -20.979 -44.283 14.498 1.00 41.08 91 CYS A CA 1
ATOM 764 C C . CYS A 1 100 ? -20.237 -45.361 15.267 1.00 43.30 91 CYS A C 1
ATOM 765 O O . CYS A 1 100 ? -19.001 -45.357 15.307 1.00 43.34 91 CYS A O 1
ATOM 768 N N . LEU A 1 101 ? -20.990 -46.247 15.913 1.00 44.83 92 LEU A N 1
ATOM 769 C CA . LEU A 1 101 ? -20.385 -47.283 16.735 1.00 44.21 92 LEU A CA 1
ATOM 770 C C . LEU A 1 101 ? -19.777 -48.358 15.847 1.00 47.82 92 LEU A C 1
ATOM 771 O O . LEU A 1 101 ? -20.444 -48.866 14.939 1.00 48.63 92 LEU A O 1
ATOM 776 N N . LEU A 1 102 ? -18.513 -48.708 16.108 1.00 42.24 93 LEU A N 1
ATOM 777 C CA . LEU A 1 102 ? -17.837 -49.796 15.420 1.00 47.64 93 LEU A CA 1
ATOM 778 C C . LEU A 1 102 ? -17.671 -51.034 16.283 1.00 43.87 93 LEU A C 1
ATOM 779 O O . LEU A 1 102 ? -17.666 -52.153 15.764 1.00 45.69 93 LEU A O 1
ATOM 784 N N . HIS A 1 103 ? -17.528 -50.857 17.588 1.00 46.15 94 HIS A N 1
ATOM 785 C CA . HIS A 1 103 ? -17.257 -51.978 18.471 1.00 46.76 94 HIS A CA 1
ATOM 786 C C . HIS A 1 103 ? -17.717 -51.604 19.866 1.00 46.14 94 HIS A C 1
ATOM 787 O O . HIS A 1 103 ? -17.569 -50.452 20.278 1.00 48.32 94 HIS A O 1
ATOM 794 N N . ALA A 1 104 ? -18.261 -52.577 20.591 1.00 45.06 95 ALA A N 1
ATOM 795 C CA . ALA A 1 104 ? -18.691 -52.303 21.955 1.00 44.98 95 ALA A CA 1
ATOM 796 C C . ALA A 1 104 ? -18.861 -53.616 22.691 1.00 51.69 95 ALA A C 1
ATOM 797 O O . ALA A 1 104 ? -19.419 -54.574 22.146 1.00 51.63 95 ALA A O 1
ATOM 799 N N . SER A 1 105 ? -18.363 -53.650 23.921 1.00 53.00 96 SER A N 1
ATOM 800 C CA . SER A 1 105 ? -18.492 -54.791 24.804 1.00 55.06 96 SER A CA 1
ATOM 801 C C . SER A 1 105 ? -18.727 -54.253 26.205 1.00 51.70 96 SER A C 1
ATOM 802 O O . SER A 1 105 ? -18.909 -53.049 26.411 1.00 51.83 96 SER A O 1
ATOM 805 N N . LEU A 1 106 ? -18.687 -55.158 27.178 1.00 47.01 97 LEU A N 1
ATOM 806 C CA . LEU A 1 106 ? -18.745 -54.754 28.574 1.00 51.38 97 LEU A CA 1
ATOM 807 C C . LEU A 1 106 ? -17.575 -53.851 28.955 1.00 55.66 97 LEU A C 1
ATOM 808 O O . LEU A 1 106 ? -17.727 -52.983 29.821 1.00 52.80 97 LEU A O 1
ATOM 813 N N . THR A 1 107 ? -16.409 -54.021 28.312 1.00 50.64 98 THR A N 1
ATOM 814 C CA . THR A 1 107 ? -15.170 -53.417 28.784 1.00 50.11 98 THR A CA 1
ATOM 815 C C . THR A 1 107 ? -14.483 -52.486 27.791 1.00 52.23 98 THR A C 1
ATOM 816 O O . THR A 1 107 ? -13.548 -51.779 28.188 1.00 52.42 98 THR A O 1
ATOM 820 N N . GLU A 1 108 ? -14.892 -52.471 26.524 1.00 49.11 99 GLU A N 1
ATOM 821 C CA . GLU A 1 108 ? -14.282 -51.599 25.530 1.00 47.13 99 GLU A CA 1
ATOM 822 C C . GLU A 1 108 ? -15.355 -51.065 24.599 1.00 53.92 99 GLU A C 1
ATOM 823 O O . GLU A 1 108 ? -16.444 -51.633 24.476 1.00 47.36 99 GLU A O 1
ATOM 829 N N . TYR A 1 109 ? -15.031 -49.955 23.943 1.00 46.42 100 TYR A N 1
ATOM 830 C CA . TYR A 1 109 ? -15.784 -49.564 22.762 1.00 44.83 100 TYR A CA 1
ATOM 831 C C . TYR A 1 109 ? -14.866 -48.784 21.827 1.00 47.49 100 TYR A C 1
ATOM 832 O O . TYR A 1 109 ? -13.842 -48.247 22.251 1.00 47.92 100 TYR A O 1
ATOM 841 N N . VAL A 1 110 ? -15.238 -48.764 20.547 1.00 42.15 101 VAL A N 1
ATOM 842 C CA . VAL A 1 110 ? -14.595 -47.961 19.511 1.00 38.97 101 VAL A CA 1
ATOM 843 C C . VAL A 1 110 ? -15.694 -47.300 18.687 1.00 43.76 101 VAL A C 1
ATOM 844 O O . VAL A 1 110 ? -16.627 -47.972 18.230 1.00 45.84 101 VAL A O 1
ATOM 848 N N . LEU A 1 111 ? -15.595 -45.991 18.492 1.00 41.01 102 LEU A N 1
ATOM 849 C CA . LEU A 1 111 ? -16.603 -45.346 17.669 1.00 43.77 102 LEU A CA 1
ATOM 850 C C . LEU A 1 111 ? -15.993 -44.148 16.965 1.00 45.31 102 LEU A C 1
ATOM 851 O O . LEU A 1 111 ? -14.954 -43.627 17.371 1.00 46.23 102 LEU A O 1
ATOM 856 N N . LEU A 1 112 ? -16.640 -43.733 15.877 1.00 43.80 103 LEU A N 1
ATOM 857 C CA . LEU A 1 112 ? -16.355 -42.439 15.273 1.00 41.10 103 LEU A CA 1
ATOM 858 C C . LEU A 1 112 ? -17.280 -41.415 15.913 1.00 40.76 103 LEU A C 1
ATOM 859 O O . LEU A 1 112 ? -18.453 -41.704 16.164 1.00 46.28 103 LEU A O 1
ATOM 864 N N . PHE A 1 113 ? -16.751 -40.235 16.211 1.00 42.23 104 PHE A N 1
ATOM 865 C CA . PHE A 1 113 ? -17.535 -39.236 16.926 1.00 46.02 104 PHE A CA 1
ATOM 866 C C . PHE A 1 113 ? -17.224 -37.842 16.414 1.00 46.16 104 PHE A C 1
ATOM 867 O O . PHE A 1 113 ? -16.076 -37.514 16.117 1.00 45.09 104 PHE A O 1
ATOM 875 N N . GLY A 1 114 ? -18.244 -37.001 16.368 1.00 43.07 105 GLY A N 1
ATOM 876 C CA . GLY A 1 114 ? -17.981 -35.606 16.079 1.00 40.73 105 GLY A CA 1
ATOM 877 C C . GLY A 1 114 ? -19.253 -34.804 15.974 1.00 45.15 105 GLY A C 1
ATOM 878 O O . GLY A 1 114 ? -20.315 -35.225 16.429 1.00 45.09 105 GLY A O 1
ATOM 879 N N . THR A 1 115 ? -19.126 -33.631 15.367 1.00 39.29 106 THR A N 1
ATOM 880 C CA . THR A 1 115 ? -20.236 -32.700 15.332 1.00 43.80 106 THR A CA 1
ATOM 881 C C . THR A 1 115 ? -20.075 -31.745 14.160 1.00 42.91 106 THR A C 1
ATOM 882 O O . THR A 1 115 ? -18.953 -31.370 13.779 1.00 44.52 106 THR A O 1
ATOM 886 N N . ALA A 1 116 ? -21.225 -31.378 13.590 1.00 45.75 107 ALA A N 1
ATOM 887 C CA . ALA A 1 116 ? -21.325 -30.382 12.540 1.00 40.09 107 ALA A CA 1
ATOM 888 C C . ALA A 1 116 ? -21.873 -29.056 13.054 1.00 43.51 107 ALA A C 1
ATOM 889 O O . ALA A 1 116 ? -22.156 -28.163 12.249 1.00 49.68 107 ALA A O 1
ATOM 891 N N . VAL A 1 117 ? -22.038 -28.911 14.374 1.00 42.64 108 VAL A N 1
ATOM 892 C CA . VAL A 1 117 ? -22.409 -27.647 15.002 1.00 37.81 108 VAL A CA 1
ATOM 893 C C . VAL A 1 117 ? -21.361 -27.319 16.058 1.00 40.97 108 VAL A C 1
ATOM 894 O O . VAL A 1 117 ? -20.641 -28.194 16.538 1.00 44.29 108 VAL A O 1
ATOM 898 N N . ASP A 1 118 ? -21.279 -26.039 16.423 1.00 39.91 109 ASP A N 1
ATOM 899 C CA . ASP A 1 118 ? -20.495 -25.655 17.593 1.00 42.61 109 ASP A CA 1
ATOM 900 C C . ASP A 1 118 ? -21.234 -26.074 18.850 1.00 44.11 109 ASP A C 1
ATOM 901 O O . ASP A 1 118 ? -22.418 -25.756 19.009 1.00 44.72 109 ASP A O 1
ATOM 906 N N . THR A 1 119 ? -20.537 -26.769 19.751 1.00 39.73 110 THR A N 1
ATOM 907 C CA . THR A 1 119 ? -21.203 -27.305 20.933 1.00 42.90 110 THR A CA 1
ATOM 908 C C . THR A 1 119 ? -20.183 -27.526 22.042 1.00 45.47 110 THR A C 1
ATOM 909 O O . THR A 1 119 ? -18.972 -27.534 21.809 1.00 46.52 110 THR A O 1
ATOM 913 N N . GLY A 1 120 ? -20.689 -27.715 23.256 1.00 46.23 111 GLY A N 1
ATOM 914 C CA . GLY A 1 120 ? -19.824 -27.988 24.387 1.00 40.74 111 GLY A CA 1
ATOM 915 C C . GLY A 1 120 ? -20.637 -28.275 25.630 1.00 46.43 111 GLY A C 1
ATOM 916 O O . GLY A 1 120 ? -21.846 -28.027 25.687 1.00 41.97 111 GLY A O 1
ATOM 917 N N . GLY A 1 121 ? -19.943 -28.807 26.629 1.00 40.61 112 GLY A N 1
ATOM 918 C CA . GLY A 1 121 ? -20.592 -29.113 27.894 1.00 41.90 112 GLY A CA 1
ATOM 919 C C . GLY A 1 121 ? -19.718 -29.983 28.766 1.00 43.45 112 GLY A C 1
ATOM 920 O O . GLY A 1 121 ? -18.488 -29.923 28.698 1.00 44.08 112 GLY A O 1
ATOM 921 N N . HIS A 1 122 ? -20.371 -30.783 29.590 1.00 41.80 113 HIS A N 1
ATOM 922 C CA . HIS A 1 122 ? -19.697 -31.620 30.569 1.00 48.50 113 HIS A CA 1
ATOM 923 C C . HIS A 1 122 ? -19.253 -32.922 29.910 1.00 43.81 113 HIS A C 1
ATOM 924 O O . HIS A 1 122 ? -19.999 -33.524 29.133 1.00 43.35 113 HIS A O 1
ATOM 931 N N . SER A 1 123 ? -18.017 -33.335 30.198 1.00 39.59 114 SER A N 1
ATOM 932 C CA . SER A 1 123 ? -17.479 -34.574 29.635 1.00 43.05 114 SER A CA 1
ATOM 933 C C . SER A 1 123 ? -18.129 -35.825 30.216 1.00 44.96 114 SER A C 1
ATOM 934 O O . SER A 1 123 ? -18.092 -36.888 29.581 1.00 45.36 114 SER A O 1
ATOM 937 N N . GLY A 1 124 ? -18.703 -35.729 31.402 1.00 43.24 115 GLY A N 1
ATOM 938 C CA . GLY A 1 124 ? -19.073 -36.915 32.156 1.00 38.12 115 GLY A CA 1
ATOM 939 C C . GLY A 1 124 ? -17.937 -37.392 33.035 1.00 44.03 115 GLY A C 1
ATOM 940 O O . GLY A 1 124 ? -16.761 -37.113 32.792 1.00 47.77 115 GLY A O 1
ATOM 941 N N . ARG A 1 125 ? -18.300 -38.115 34.095 1.00 41.11 116 ARG A N 1
ATOM 942 C CA . ARG A 1 125 ? -17.337 -38.662 35.048 1.00 46.08 116 ARG A CA 1
ATOM 943 C C . ARG A 1 125 ? -17.739 -40.097 35.352 1.00 45.52 116 ARG A C 1
ATOM 944 O O . ARG A 1 125 ? -18.827 -40.334 35.883 1.00 49.27 116 ARG A O 1
ATOM 952 N N . TYR A 1 126 ? -16.869 -41.049 35.019 1.00 46.57 117 TYR A N 1
ATOM 953 C CA . TYR A 1 126 ? -17.209 -42.466 35.122 1.00 48.99 117 TYR A CA 1
ATOM 954 C C . TYR A 1 126 ? -15.923 -43.274 35.150 1.00 50.96 117 TYR A C 1
ATOM 955 O O . TYR A 1 126 ? -14.833 -42.755 34.894 1.00 47.58 117 TYR A O 1
ATOM 964 N N . TRP A 1 127 ? -16.065 -44.564 35.460 1.00 47.65 118 TRP A N 1
ATOM 965 C CA . TRP A 1 127 ? -14.914 -45.461 35.537 1.00 52.83 118 TRP A CA 1
ATOM 966 C C . TRP A 1 127 ? -14.620 -46.024 34.148 1.00 52.78 118 TRP A C 1
ATOM 967 O O . TRP A 1 127 ? -14.883 -47.186 33.831 1.00 55.67 118 TRP A O 1
ATOM 978 N N . ALA A 1 128 ? -14.041 -45.171 33.312 1.00 46.92 119 ALA A N 1
ATOM 979 C CA . ALA A 1 128 ? -13.590 -45.578 31.994 1.00 49.41 119 ALA A CA 1
ATOM 980 C C . ALA A 1 128 ? -12.579 -44.556 31.510 1.00 53.35 119 ALA A C 1
ATOM 981 O O . ALA A 1 128 ? -12.712 -43.360 31.790 1.00 53.31 119 ALA A O 1
ATOM 983 N N . GLU A 1 129 ? -11.565 -45.037 30.799 1.00 52.43 120 GLU A N 1
ATOM 984 C CA . GLU A 1 129 ? -10.560 -44.182 30.181 1.00 53.25 120 GLU A CA 1
ATOM 985 C C . GLU A 1 129 ? -10.944 -43.976 28.719 1.00 53.67 120 GLU A C 1
ATOM 986 O O . GLU A 1 129 ? -10.990 -44.933 27.941 1.00 53.82 120 GLU A O 1
ATOM 992 N N . ILE A 1 130 ? -11.227 -42.734 28.345 1.00 49.36 121 ILE A N 1
ATOM 993 C CA . ILE A 1 130 ? -11.668 -42.404 26.991 1.00 50.03 121 ILE A CA 1
ATOM 994 C C . ILE A 1 130 ? -10.538 -41.688 26.265 1.00 48.18 121 ILE A C 1
ATOM 995 O O . ILE A 1 130 ? -9.896 -40.801 26.827 1.00 49.32 121 ILE A O 1
ATOM 1000 N N . SER A 1 131 ? -10.289 -42.063 25.014 1.00 47.16 122 SER A N 1
ATOM 1001 C CA . SER A 1 131 ? -9.273 -41.363 24.233 1.00 48.25 122 SER A CA 1
ATOM 1002 C C . SER A 1 131 ? -9.855 -40.973 22.886 1.00 47.69 122 SER A C 1
ATOM 1003 O O . SER A 1 131 ? -10.493 -41.798 22.224 1.00 48.66 122 SER A O 1
ATOM 1006 N N . ASP A 1 132 ? -9.637 -39.717 22.490 1.00 43.02 123 ASP A N 1
ATOM 1007 C CA . ASP A 1 132 ? -10.142 -39.192 21.225 1.00 42.31 123 ASP A CA 1
ATOM 1008 C C . ASP A 1 132 ? -8.991 -38.655 20.397 1.00 45.50 123 ASP A C 1
ATOM 1009 O O . ASP A 1 132 ? -8.265 -37.776 20.854 1.00 47.98 123 ASP A O 1
ATOM 1014 N N . THR A 1 133 ? -8.853 -39.139 19.171 1.00 48.93 124 THR A N 1
ATOM 1015 C CA . THR A 1 133 ? -7.845 -38.627 18.251 1.00 48.53 124 THR A CA 1
ATOM 1016 C C . THR A 1 133 ? -8.549 -37.823 17.168 1.00 46.35 124 THR A C 1
ATOM 1017 O O . THR A 1 133 ? -9.460 -38.332 16.509 1.00 45.76 124 THR A O 1
ATOM 1021 N N . ILE A 1 134 ? -8.129 -36.577 16.986 1.00 45.25 125 ILE A N 1
ATOM 1022 C CA . ILE A 1 134 ? -8.845 -35.658 16.112 1.00 42.12 125 ILE A CA 1
ATOM 1023 C C . ILE A 1 134 ? -8.448 -35.899 14.663 1.00 49.35 125 ILE A C 1
ATOM 1024 O O . ILE A 1 134 ? -7.263 -35.849 14.306 1.00 45.00 125 ILE A O 1
ATOM 1029 N N . LEU A 1 135 ? -9.448 -36.135 13.817 1.00 45.95 126 LEU A N 1
ATOM 1030 C CA . LEU A 1 135 ? -9.232 -36.155 12.380 1.00 51.19 126 LEU A CA 1
ATOM 1031 C C . LEU A 1 135 ? -9.392 -34.767 11.789 1.00 52.92 126 LEU A C 1
ATOM 1032 O O . LEU A 1 135 ? -8.587 -34.362 10.950 1.00 49.83 126 LEU A O 1
ATOM 1037 N N . SER A 1 136 ? -10.404 -34.020 12.238 1.00 51.49 127 SER A N 1
ATOM 1038 C CA . SER A 1 136 ? -10.632 -32.668 11.743 1.00 47.05 127 SER A CA 1
ATOM 1039 C C . SER A 1 136 ? -11.222 -31.807 12.851 1.00 45.41 127 SER A C 1
ATOM 1040 O O . SER A 1 136 ? -11.872 -32.314 13.767 1.00 46.91 127 SER A O 1
ATOM 1043 N N . GLY A 1 137 ? -11.027 -30.495 12.727 1.00 42.12 128 GLY A N 1
ATOM 1044 C CA . GLY A 1 137 ? -11.614 -29.532 13.640 1.00 38.95 128 GLY A CA 1
ATOM 1045 C C . GLY A 1 137 ? -10.757 -29.219 14.851 1.00 43.84 128 GLY A C 1
ATOM 1046 O O . GLY A 1 137 ? -9.525 -29.264 14.770 1.00 46.07 128 GLY A O 1
ATOM 1047 N N . THR A 1 138 ? -11.401 -28.901 15.978 1.00 44.04 129 THR A N 1
ATOM 1048 C CA . THR A 1 138 ? -10.724 -28.487 17.204 1.00 40.50 129 THR A CA 1
ATOM 1049 C C . THR A 1 138 ? -11.466 -29.044 18.410 1.00 45.84 129 THR A C 1
ATOM 1050 O O . THR A 1 138 ? -12.695 -29.133 18.413 1.00 44.53 129 THR A O 1
ATOM 1054 N N . PHE A 1 139 ? -10.701 -29.393 19.447 1.00 46.03 130 PHE A N 1
ATOM 1055 C CA . PHE A 1 139 ? -11.229 -29.947 20.693 1.00 44.36 130 PHE A CA 1
ATOM 1056 C C . PHE A 1 139 ? -10.629 -29.127 21.831 1.00 47.75 130 PHE A C 1
ATOM 1057 O O . PHE A 1 139 ? -9.433 -29.229 22.104 1.00 48.17 130 PHE A O 1
ATOM 1065 N N . ARG A 1 140 ? -11.436 -28.290 22.476 1.00 48.66 131 ARG A N 1
ATOM 1066 C CA . ARG A 1 140 ? -10.985 -27.562 23.652 1.00 47.16 131 ARG A CA 1
ATOM 1067 C C . ARG A 1 140 ? -11.363 -28.356 24.893 1.00 46.84 131 ARG A C 1
ATOM 1068 O O . ARG A 1 140 ? -12.512 -28.789 25.034 1.00 46.41 131 ARG A O 1
ATOM 1076 N N . GLN A 1 141 ? -10.391 -28.560 25.777 1.00 42.45 132 GLN A N 1
ATOM 1077 C CA . GLN A 1 141 ? -10.571 -29.310 27.013 1.00 41.33 132 GLN A CA 1
ATOM 1078 C C . GLN A 1 141 ? -10.239 -28.401 28.187 1.00 42.07 132 GLN A C 1
ATOM 1079 O O . GLN A 1 141 ? -9.207 -27.719 28.173 1.00 44.75 132 GLN A O 1
ATOM 1085 N N . TRP A 1 142 ? -11.114 -28.383 29.195 1.00 41.55 133 TRP A N 1
ATOM 1086 C CA . TRP A 1 142 ? -10.939 -27.553 30.385 1.00 42.58 133 TRP A CA 1
ATOM 1087 C C . TRP A 1 142 ? -11.015 -28.466 31.600 1.00 46.83 133 TRP A C 1
ATOM 1088 O O . TRP A 1 142 ? -12.099 -28.944 31.946 1.00 46.31 133 TRP A O 1
ATOM 1099 N N . LYS A 1 143 ? -9.878 -28.695 32.251 1.00 43.39 134 LYS A N 1
ATOM 1100 C CA . LYS A 1 143 ? -9.816 -29.670 33.327 1.00 45.58 134 LYS A CA 1
ATOM 1101 C C . LYS A 1 143 ? -10.294 -29.072 34.646 1.00 45.73 134 LYS A C 1
ATOM 1102 O O . LYS A 1 143 ? -10.230 -27.862 34.880 1.00 44.65 134 LYS A O 1
ATOM 1108 N N . GLU A 1 144 ? -10.787 -29.956 35.507 1.00 39.89 135 GLU A N 1
ATOM 1109 C CA . GLU A 1 144 ? -11.223 -29.582 36.844 1.00 47.45 135 GLU A CA 1
ATOM 1110 C C . GLU A 1 144 ? -10.062 -28.995 37.639 1.00 51.51 135 GLU A C 1
ATOM 1111 O O . GLU A 1 144 ? -8.920 -29.443 37.522 1.00 49.34 135 GLU A O 1
ATOM 1117 N N . GLY A 1 145 ? -10.354 -27.971 38.437 1.00 51.04 136 GLY A N 1
ATOM 1118 C CA . GLY A 1 145 ? -9.349 -27.370 39.291 1.00 51.99 136 GLY A CA 1
ATOM 1119 C C . GLY A 1 145 ? -8.448 -26.344 38.633 1.00 48.43 136 GLY A C 1
ATOM 1120 O O . GLY A 1 145 ? -7.573 -25.797 39.310 1.00 56.17 136 GLY A O 1
ATOM 1121 N N . THR A 1 146 ? -8.611 -26.078 37.339 1.00 47.47 137 THR A N 1
ATOM 1122 C CA . THR A 1 146 ? -7.839 -25.056 36.647 1.00 50.55 137 THR A CA 1
ATOM 1123 C C . THR A 1 146 ? -8.774 -23.962 36.148 1.00 48.46 137 THR A C 1
ATOM 1124 O O . THR A 1 146 ? -9.980 -24.167 35.999 1.00 52.43 137 THR A O 1
ATOM 1128 N N . THR A 1 147 ? -8.205 -22.784 35.894 1.00 46.00 138 THR A N 1
ATOM 1129 C CA . THR A 1 147 ? -8.945 -21.684 35.291 1.00 46.62 138 THR A CA 1
ATOM 1130 C C . THR A 1 147 ? -8.576 -21.473 33.831 1.00 48.19 138 THR A C 1
ATOM 1131 O O . THR A 1 147 ? -8.975 -20.468 33.237 1.00 52.31 138 THR A O 1
ATOM 1135 N N . LYS A 1 148 ? -7.826 -22.388 33.238 1.00 51.99 139 LYS A N 1
ATOM 1136 C CA . LYS A 1 148 ? -7.409 -22.244 31.853 1.00 54.59 139 LYS A CA 1
ATOM 1137 C C . LYS A 1 148 ? -7.600 -23.566 31.127 1.00 52.38 139 LYS A C 1
ATOM 1138 O O . LYS A 1 148 ? -7.468 -24.642 31.719 1.00 51.55 139 LYS A O 1
ATOM 1144 N N . SER A 1 149 ? -7.942 -23.466 29.850 1.00 44.97 140 SER A N 1
ATOM 1145 C CA . SER A 1 149 ? -8.246 -24.599 28.997 1.00 47.66 140 SER A CA 1
ATOM 1146 C C . SER A 1 149 ? -7.197 -24.694 27.901 1.00 45.21 140 SER A C 1
ATOM 1147 O O . SER A 1 149 ? -6.399 -23.778 27.694 1.00 45.23 140 SER A O 1
ATOM 1150 N N . GLU A 1 150 ? -7.216 -25.819 27.188 1.00 46.88 141 GLU A N 1
ATOM 1151 C CA . GLU A 1 150 ? -6.253 -26.081 26.128 1.00 49.56 141 GLU A CA 1
ATOM 1152 C C . GLU A 1 150 ? -6.992 -26.525 24.876 1.00 45.90 141 GLU A C 1
ATOM 1153 O O . GLU A 1 150 ? -8.021 -27.194 24.965 1.00 48.26 141 GLU A O 1
ATOM 1159 N N . ILE A 1 151 ? -6.473 -26.156 23.709 1.00 45.99 142 ILE A N 1
ATOM 1160 C CA . ILE A 1 151 ? -7.092 -26.505 22.435 1.00 51.02 142 ILE A CA 1
ATOM 1161 C C . ILE A 1 151 ? -6.218 -27.531 21.728 1.00 46.39 142 ILE A C 1
ATOM 1162 O O . ILE A 1 151 ? -4.992 -27.393 21.678 1.00 53.13 142 ILE A O 1
ATOM 1167 N N . PHE A 1 152 ? -6.855 -28.559 21.178 1.00 47.57 143 PHE A N 1
ATOM 1168 C CA . PHE A 1 152 ? -6.191 -29.632 20.465 1.00 47.62 143 PHE A CA 1
ATOM 1169 C C . PHE A 1 152 ? -6.680 -29.662 19.026 1.00 47.74 143 PHE A C 1
ATOM 1170 O O . PHE A 1 152 ? -7.823 -29.292 18.727 1.00 43.96 143 PHE A O 1
ATOM 1178 N N . TYR A 1 153 ? -5.798 -30.128 18.147 1.00 42.91 144 TYR A N 1
ATOM 1179 C CA . TYR A 1 153 ? -5.890 -29.961 16.701 1.00 40.30 144 TYR A CA 1
ATOM 1180 C C . TYR A 1 153 ? -5.803 -31.323 16.015 1.00 44.41 144 TYR A C 1
ATOM 1181 O O . TYR A 1 153 ? -5.573 -32.335 16.696 1.00 42.46 144 TYR A O 1
ATOM 1190 N N . PRO A 1 154 ? -6.000 -31.403 14.697 1.00 42.77 145 PRO A N 1
ATOM 1191 C CA . PRO A 1 154 ? -5.919 -32.704 14.019 1.00 47.39 145 PRO A CA 1
ATOM 1192 C C . PRO A 1 154 ? -4.598 -33.418 14.280 1.00 48.09 145 PRO A C 1
ATOM 1193 O O . PRO A 1 154 ? -3.517 -32.825 14.211 1.00 44.17 145 PRO A O 1
ATOM 1197 N N . GLY A 1 155 ? -4.697 -34.710 14.597 1.00 43.62 146 GLY A N 1
ATOM 1198 C CA . GLY A 1 155 ? -3.559 -35.522 14.938 1.00 43.17 146 GLY A CA 1
ATOM 1199 C C . GLY A 1 155 ? -3.270 -35.614 16.420 1.00 47.81 146 GLY A C 1
ATOM 1200 O O . GLY A 1 155 ? -2.516 -36.502 16.828 1.00 46.20 146 GLY A O 1
ATOM 1201 N N . ASP A 1 156 ? -3.850 -34.732 17.232 1.00 45.67 147 ASP A N 1
ATOM 1202 C CA . ASP A 1 156 ? -3.712 -34.826 18.681 1.00 46.20 147 ASP A CA 1
ATOM 1203 C C . ASP A 1 156 ? -4.672 -35.860 19.255 1.00 45.72 147 ASP A C 1
ATOM 1204 O O . ASP A 1 156 ? -5.757 -36.102 18.719 1.00 42.81 147 ASP A O 1
ATOM 1209 N N . THR A 1 157 ? -4.255 -36.472 20.362 1.00 44.91 148 THR A N 1
ATOM 1210 C CA . THR A 1 157 ? -5.093 -37.370 21.141 1.00 45.74 148 THR A CA 1
ATOM 1211 C C . THR A 1 157 ? -5.363 -36.725 22.494 1.00 51.65 148 THR A C 1
ATOM 1212 O O . THR A 1 157 ? -4.438 -36.235 23.143 1.00 49.87 148 THR A O 1
ATOM 1216 N N . ILE A 1 158 ? -6.627 -36.708 22.900 1.00 48.01 149 ILE A N 1
ATOM 1217 C CA . ILE A 1 158 ? -7.050 -36.210 24.204 1.00 51.57 149 ILE A CA 1
ATOM 1218 C C . ILE A 1 158 ? -7.460 -37.414 25.040 1.00 52.28 149 ILE A C 1
ATOM 1219 O O . ILE A 1 158 ? -8.257 -38.246 24.590 1.00 57.18 149 ILE A O 1
ATOM 1224 N N . VAL A 1 159 ? -6.909 -37.515 26.245 1.00 54.13 150 VAL A N 1
ATOM 1225 C CA . VAL A 1 159 ? -7.183 -38.627 27.152 1.00 51.42 150 VAL A CA 1
ATOM 1226 C C . VAL A 1 159 ? -8.029 -38.097 28.307 1.00 56.76 150 VAL A C 1
ATOM 1227 O O . VAL A 1 159 ? -7.590 -37.235 29.078 1.00 64.71 150 VAL A O 1
ATOM 1231 N N . HIS A 1 160 ? -9.255 -38.593 28.400 1.00 53.59 151 HIS A N 1
ATOM 1232 C CA . HIS A 1 160 ? -10.151 -38.344 29.518 1.00 41.98 151 HIS A CA 1
ATOM 1233 C C . HIS A 1 160 ? -9.933 -39.483 30.513 1.00 45.78 151 HIS A C 1
ATOM 1234 O O . HIS A 1 160 ? -10.360 -40.624 30.275 1.00 50.11 151 HIS A O 1
ATOM 1241 N N . GLU A 1 161 ? -9.223 -39.184 31.599 1.00 43.72 152 GLU A N 1
ATOM 1242 C CA . GLU A 1 161 ? -8.775 -40.195 32.547 1.00 49.01 152 GLU A CA 1
ATOM 1243 C C . GLU A 1 161 ? -9.935 -40.696 33.402 1.00 50.03 152 GLU A C 1
ATOM 1244 O O . GLU A 1 161 ? -10.968 -40.041 33.545 1.00 51.45 152 GLU A O 1
ATOM 1250 N N . VAL A 1 162 ? -9.728 -41.866 34.007 1.00 48.91 153 VAL A N 1
ATOM 1251 C CA . VAL A 1 162 ? -10.739 -42.483 34.858 1.00 51.41 153 VAL A CA 1
ATOM 1252 C C . VAL A 1 162 ? -11.065 -41.561 36.022 1.00 44.47 153 VAL A C 1
ATOM 1253 O O . VAL A 1 162 ? -10.169 -41.101 36.736 1.00 45.33 153 VAL A O 1
ATOM 1257 N N . GLY A 1 163 ? -12.353 -41.301 36.234 1.00 45.78 154 GLY A N 1
ATOM 1258 C CA . GLY A 1 163 ? -12.772 -40.468 37.344 1.00 44.54 154 GLY A CA 1
ATOM 1259 C C . GLY A 1 163 ? -12.561 -38.985 37.139 1.00 50.27 154 GLY A C 1
ATOM 1260 O O . GLY A 1 163 ? -12.924 -38.198 38.021 1.00 51.95 154 GLY A O 1
ATOM 1261 N N . GLU A 1 164 ? -11.992 -38.587 36.004 1.00 48.47 155 GLU A N 1
ATOM 1262 C CA . GLU A 1 164 ? -11.758 -37.193 35.659 1.00 50.54 155 GLU A CA 1
ATOM 1263 C C . GLU A 1 164 ? -13.035 -36.552 35.129 1.00 51.62 155 GLU A C 1
ATOM 1264 O O . GLU A 1 164 ? -13.817 -37.175 34.405 1.00 46.67 155 GLU A O 1
ATOM 1270 N N . ALA A 1 165 ? -13.234 -35.287 35.481 1.00 41.36 156 ALA A N 1
ATOM 1271 C CA . ALA A 1 165 ? -14.291 -34.468 34.900 1.00 44.37 156 ALA A CA 1
ATOM 1272 C C . ALA A 1 165 ? -13.650 -33.258 34.241 1.00 43.72 156 ALA A C 1
ATOM 1273 O O . ALA A 1 165 ? -12.733 -32.651 34.808 1.00 45.67 156 ALA A O 1
ATOM 1275 N N . THR A 1 166 ? -14.117 -32.933 33.036 1.00 40.15 157 THR A N 1
ATOM 1276 C CA . THR A 1 166 ? -13.662 -31.776 32.284 1.00 40.76 157 THR A CA 1
ATOM 1277 C C . THR A 1 166 ? -14.866 -31.150 31.605 1.00 45.43 157 THR A C 1
ATOM 1278 O O . THR A 1 166 ? -15.925 -31.766 31.480 1.00 45.27 157 THR A O 1
ATOM 1282 N N . SER A 1 167 ? -14.688 -29.918 31.160 1.00 44.62 158 SER A N 1
ATOM 1283 C CA . SER A 1 167 ? -15.544 -29.341 30.142 1.00 46.56 158 SER A CA 1
ATOM 1284 C C . SER A 1 167 ? -14.922 -29.631 28.782 1.00 47.99 158 SER A C 1
ATOM 1285 O O . SER A 1 167 ? -13.696 -29.636 28.635 1.00 47.16 158 SER A O 1
ATOM 1288 N N . VAL A 1 168 ? -15.771 -29.894 27.798 1.00 42.44 159 VAL A N 1
ATOM 1289 C CA . VAL A 1 168 ? -15.344 -30.211 26.443 1.00 41.33 159 VAL A CA 1
ATOM 1290 C C . VAL A 1 168 ? -16.075 -29.275 25.502 1.00 44.67 159 VAL A C 1
ATOM 1291 O O . VAL A 1 168 ? -17.240 -28.937 25.730 1.00 48.75 159 VAL A O 1
ATOM 1295 N N . GLN A 1 169 ? -15.384 -28.833 24.450 1.00 41.27 160 GLN A N 1
ATOM 1296 C CA . GLN A 1 169 ? -16.017 -27.957 23.472 1.00 40.07 160 GLN A CA 1
ATOM 1297 C C . GLN A 1 169 ? -15.444 -28.235 22.090 1.00 43.60 160 GLN A C 1
ATOM 1298 O O . GLN A 1 169 ? -14.229 -28.300 21.922 1.00 45.83 160 GLN A O 1
ATOM 1304 N N . TRP A 1 170 ? -16.322 -28.401 21.111 1.00 39.18 161 TRP A N 1
ATOM 1305 C CA . TRP A 1 170 ? -15.943 -28.739 19.751 1.00 42.16 161 TRP A CA 1
ATOM 1306 C C . TRP A 1 170 ? -16.531 -27.716 18.796 1.00 46.86 161 TRP A C 1
ATOM 1307 O O . TRP A 1 170 ? -17.669 -27.256 18.975 1.00 46.88 161 TRP A O 1
ATOM 1318 N N . SER A 1 171 ? -15.744 -27.368 17.785 1.00 43.11 162 SER A N 1
ATOM 1319 C CA . SER A 1 171 ? -16.194 -26.486 16.726 1.00 45.35 162 SER A CA 1
ATOM 1320 C C . SER A 1 171 ? -16.863 -27.300 15.625 1.00 46.93 162 SER A C 1
ATOM 1321 O O . SER A 1 171 ? -16.626 -28.502 15.470 1.00 46.12 162 SER A O 1
ATOM 1324 N N . SER A 1 172 ? -17.712 -26.621 14.859 1.00 43.22 163 SER A N 1
ATOM 1325 C CA . SER A 1 172 ? -18.410 -27.244 13.744 1.00 45.10 163 SER A CA 1
ATOM 1326 C C . SER A 1 172 ? -17.422 -27.909 12.793 1.00 42.71 163 SER A C 1
ATOM 1327 O O . SER A 1 172 ? -16.412 -27.310 12.409 1.00 44.92 163 SER A O 1
ATOM 1330 N N . GLY A 1 173 ? -17.717 -29.153 12.413 1.00 41.51 164 GLY A N 1
ATOM 1331 C CA . GLY A 1 173 ? -16.814 -29.875 11.542 1.00 34.29 164 GLY A CA 1
ATOM 1332 C C . GLY A 1 173 ? -15.713 -30.597 12.287 1.00 44.09 164 GLY A C 1
ATOM 1333 O O . GLY A 1 173 ? -14.648 -30.844 11.717 1.00 44.68 164 GLY A O 1
ATOM 1334 N N . THR A 1 174 ? -15.928 -30.938 13.554 1.00 44.32 165 THR A N 1
ATOM 1335 C CA . THR A 1 174 ? -14.908 -31.636 14.329 1.00 36.36 165 THR A CA 1
ATOM 1336 C C . THR A 1 174 ? -15.250 -33.117 14.335 1.00 44.49 165 THR A C 1
ATOM 1337 O O . THR A 1 174 ? -16.352 -33.499 14.730 1.00 43.62 165 THR A O 1
ATOM 1341 N N . TRP A 1 175 ? -14.315 -33.942 13.876 1.00 39.10 166 TRP A N 1
ATOM 1342 C CA . TRP A 1 175 ? -14.521 -35.380 13.782 1.00 40.47 166 TRP A CA 1
ATOM 1343 C C . TRP A 1 175 ? -13.279 -36.091 14.296 1.00 45.78 166 TRP A C 1
ATOM 1344 O O . TRP A 1 175 ? -12.153 -35.624 14.071 1.00 42.23 166 TRP A O 1
ATOM 1355 N N . MET A 1 176 ? -13.502 -37.230 14.963 1.00 42.94 167 MET A N 1
ATOM 1356 C CA . MET A 1 176 ? -12.480 -37.876 15.771 1.00 45.65 167 MET A CA 1
ATOM 1357 C C . MET A 1 176 ? -12.790 -39.362 15.912 1.00 44.13 167 MET A C 1
ATOM 1358 O O . MET A 1 176 ? -13.920 -39.815 15.695 1.00 45.79 167 MET A O 1
ATOM 1363 N N . VAL A 1 177 ? -11.755 -40.115 16.270 1.00 39.46 168 VAL A N 1
ATOM 1364 C CA . VAL A 1 177 ? -11.840 -41.549 16.501 1.00 43.77 168 VAL A CA 1
ATOM 1365 C C . VAL A 1 177 ? -11.689 -41.778 17.996 1.00 48.36 168 VAL A C 1
ATOM 1366 O O . VAL A 1 177 ? -10.701 -41.339 18.595 1.00 49.88 168 VAL A O 1
ATOM 1370 N N . GLU A 1 178 ? -12.653 -42.470 18.597 1.00 44.64 169 GLU A N 1
ATOM 1371 C CA . GLU A 1 178 ? -12.740 -42.587 20.041 1.00 43.86 169 GLU A CA 1
ATOM 1372 C C . GLU A 1 178 ? -12.607 -44.039 20.480 1.00 46.37 169 GLU A C 1
ATOM 1373 O O . GLU A 1 178 ? -13.248 -44.934 19.914 1.00 43.27 169 GLU A O 1
ATOM 1379 N N . TYR A 1 179 ? -11.790 -44.256 21.505 1.00 43.94 170 TYR A N 1
ATOM 1380 C CA . TYR A 1 179 ? -11.622 -45.553 22.143 1.00 45.63 170 TYR A CA 1
ATOM 1381 C C . TYR A 1 179 ? -11.923 -45.408 23.625 1.00 44.81 170 TYR A C 1
ATOM 1382 O O . TYR A 1 179 ? -11.419 -44.486 24.278 1.00 51.23 170 TYR A O 1
ATOM 1391 N N . GLY A 1 180 ? -12.723 -46.317 24.152 1.00 43.61 171 GLY A N 1
ATOM 1392 C CA . GLY A 1 180 ? -13.065 -46.320 25.566 1.00 40.96 171 GLY A CA 1
ATOM 1393 C C . GLY A 1 180 ? -12.717 -47.657 26.178 1.00 48.31 171 GLY A C 1
ATOM 1394 O O . GLY A 1 180 ? -12.908 -48.700 25.548 1.00 51.00 171 GLY A O 1
ATOM 1395 N N . ARG A 1 181 ? -12.223 -47.619 27.418 1.00 47.03 172 ARG A N 1
ATOM 1396 C CA . ARG A 1 181 ? -11.778 -48.807 28.126 1.00 47.24 172 ARG A CA 1
ATOM 1397 C C . ARG A 1 181 ? -12.131 -48.673 29.599 1.00 46.85 172 ARG A C 1
ATOM 1398 O O . ARG A 1 181 ? -11.803 -47.666 30.230 1.00 47.44 172 ARG A O 1
ATOM 1406 N N . GLY A 1 182 ? -12.790 -49.676 30.143 1.00 44.60 173 GLY A N 1
ATOM 1407 C CA . GLY A 1 182 ? -13.155 -49.666 31.548 1.00 45.80 173 GLY A CA 1
ATOM 1408 C C . GLY A 1 182 ? -14.493 -50.364 31.746 1.00 51.96 173 GLY A C 1
ATOM 1409 O O . GLY A 1 182 ? -14.779 -51.360 31.079 1.00 57.52 173 GLY A O 1
ATOM 1410 N N . PHE A 1 183 ? -15.291 -49.831 32.667 1.00 53.71 174 PHE A N 1
ATOM 1411 C CA . PHE A 1 183 ? -16.618 -50.377 32.958 1.00 56.69 174 PHE A CA 1
ATOM 1412 C C . PHE A 1 183 ? -17.634 -49.609 32.122 1.00 57.02 174 PHE A C 1
ATOM 1413 O O . PHE A 1 183 ? -18.260 -48.652 32.582 1.00 53.57 174 PHE A O 1
ATOM 1421 N N . ILE A 1 184 ? -17.812 -50.063 30.881 1.00 51.81 175 ILE A N 1
ATOM 1422 C CA . ILE A 1 184 ? -18.553 -49.267 29.897 1.00 52.31 175 ILE A CA 1
ATOM 1423 C C . ILE A 1 184 ? -20.001 -49.023 30.295 1.00 50.38 175 ILE A C 1
ATOM 1424 O O . ILE A 1 184 ? -20.488 -47.903 30.086 1.00 49.03 175 ILE A O 1
ATOM 1429 N N . PRO A 1 185 ? -20.756 -49.992 30.840 1.00 51.74 176 PRO A N 1
ATOM 1430 C CA . PRO A 1 185 ? -22.149 -49.694 31.231 1.00 52.00 176 PRO A CA 1
ATOM 1431 C C . PRO A 1 185 ? -22.295 -48.489 32.147 1.00 56.05 176 PRO A C 1
ATOM 1432 O O . PRO A 1 185 ? -23.317 -47.795 32.077 1.00 61.01 176 PRO A O 1
ATOM 1436 N N . SER A 1 186 ? -21.295 -48.197 32.984 1.00 58.67 177 SER A N 1
ATOM 1437 C CA . SER A 1 186 ? -21.403 -47.068 33.903 1.00 60.89 177 SER A CA 1
ATOM 1438 C C . SER A 1 186 ? -21.397 -45.719 33.192 1.00 62.60 177 SER A C 1
ATOM 1439 O O . SER A 1 186 ? -21.631 -44.698 33.851 1.00 61.28 177 SER A O 1
ATOM 1442 N N . THR A 1 187 ? -21.127 -45.683 31.877 1.00 52.60 178 THR A N 1
ATOM 1443 C CA . THR A 1 187 ? -21.260 -44.446 31.115 1.00 47.51 178 THR A CA 1
ATOM 1444 C C . THR A 1 187 ? -22.695 -44.189 30.668 1.00 48.26 178 THR A C 1
ATOM 1445 O O . THR A 1 187 ? -23.034 -43.047 30.330 1.00 53.57 178 THR A O 1
ATOM 1449 N N . LEU A 1 188 ? -23.544 -45.222 30.683 1.00 49.03 179 LEU A N 1
ATOM 1450 C CA . LEU A 1 188 ? -24.843 -45.135 30.021 1.00 48.35 179 LEU A CA 1
ATOM 1451 C C . LEU A 1 188 ? -25.726 -44.056 30.635 1.00 43.34 179 LEU A C 1
ATOM 1452 O O . LEU A 1 188 ? -26.422 -43.336 29.911 1.00 56.22 179 LEU A O 1
ATOM 1457 N N . ALA A 1 189 ? -25.723 -43.933 31.965 1.00 47.59 180 ALA A N 1
ATOM 1458 C CA . ALA A 1 189 ? -26.539 -42.902 32.600 1.00 49.93 180 ALA A CA 1
ATOM 1459 C C . ALA A 1 189 ? -26.156 -41.523 32.089 1.00 50.73 180 ALA A C 1
ATOM 1460 O O . ALA A 1 189 ? -27.025 -40.690 31.814 1.00 50.74 180 ALA A O 1
ATOM 1462 N N . PHE A 1 190 ? -24.857 -41.274 31.919 1.00 52.58 181 PHE A N 1
ATOM 1463 C CA . PHE A 1 190 ? -24.451 -39.994 31.361 1.00 47.35 181 PHE A CA 1
ATOM 1464 C C . PHE A 1 190 ? -24.842 -39.901 29.893 1.00 48.15 181 PHE A C 1
ATOM 1465 O O . PHE A 1 190 ? -25.261 -38.839 29.417 1.00 40.26 181 PHE A O 1
ATOM 1473 N N . ALA A 1 191 ? -24.744 -41.019 29.170 1.00 46.00 182 ALA A N 1
ATOM 1474 C CA . ALA A 1 191 ? -24.905 -40.990 27.725 1.00 48.08 182 ALA A CA 1
ATOM 1475 C C . ALA A 1 191 ? -26.350 -40.757 27.322 1.00 45.91 182 ALA A C 1
ATOM 1476 O O . ALA A 1 191 ? -26.600 -40.231 26.237 1.00 47.89 182 ALA A O 1
ATOM 1478 N N . LEU A 1 192 ? -27.293 -41.111 28.187 1.00 43.76 183 LEU A N 1
ATOM 1479 C CA . LEU A 1 192 ? -28.711 -41.074 27.879 1.00 48.40 183 LEU A CA 1
ATOM 1480 C C . LEU A 1 192 ? -29.477 -39.985 28.615 1.00 49.37 183 LEU A C 1
ATOM 1481 O O . LEU A 1 192 ? -30.641 -39.743 28.274 1.00 49.37 183 LEU A O 1
ATOM 1486 N N . ALA A 1 193 ? -28.867 -39.329 29.610 1.00 48.10 184 ALA A N 1
ATOM 1487 C CA . ALA A 1 193 ? -29.632 -38.454 30.498 1.00 48.77 184 ALA A CA 1
ATOM 1488 C C . ALA A 1 193 ? -30.275 -37.294 29.732 1.00 46.18 184 ALA A C 1
ATOM 1489 O O . ALA A 1 193 ? -31.478 -37.041 29.875 1.00 45.92 184 ALA A O 1
ATOM 1491 N N . ASP A 1 194 ? -29.502 -36.585 28.898 1.00 43.61 185 ASP A N 1
ATOM 1492 C CA . ASP A 1 194 ? -30.104 -35.489 28.135 1.00 41.74 185 ASP A CA 1
ATOM 1493 C C . ASP A 1 194 ? -31.235 -35.981 27.236 1.00 49.22 185 ASP A C 1
ATOM 1494 O O . ASP A 1 194 ? -32.161 -35.221 26.938 1.00 48.09 185 ASP A O 1
ATOM 1499 N N . THR A 1 195 ? -31.194 -37.244 26.800 1.00 49.10 186 THR A N 1
ATOM 1500 C CA . THR A 1 195 ? -32.314 -37.752 26.014 1.00 45.88 186 THR A CA 1
ATOM 1501 C C . THR A 1 195 ? -33.558 -37.893 26.874 1.00 50.09 186 THR A C 1
ATOM 1502 O O . THR A 1 195 ? -34.657 -37.506 26.457 1.00 50.48 186 THR A O 1
ATOM 1506 N N . ILE A 1 196 ? -33.396 -38.405 28.094 1.00 48.79 187 ILE A N 1
ATOM 1507 C CA . ILE A 1 196 ? -34.545 -38.641 28.959 1.00 49.66 187 ILE A CA 1
ATOM 1508 C C . ILE A 1 196 ? -35.107 -37.322 29.483 1.00 52.55 187 ILE A C 1
ATOM 1509 O O . ILE A 1 196 ? -36.326 -37.141 29.574 1.00 54.90 187 ILE A O 1
ATOM 1514 N N . PHE A 1 197 ? -34.237 -36.378 29.831 1.00 47.57 188 PHE A N 1
ATOM 1515 C CA . PHE A 1 197 ? -34.649 -35.209 30.592 1.00 49.11 188 PHE A CA 1
ATOM 1516 C C . PHE A 1 197 ? -34.565 -33.913 29.806 1.00 45.28 188 PHE A C 1
ATOM 1517 O O . PHE A 1 197 ? -34.920 -32.858 30.340 1.00 48.06 188 PHE A O 1
ATOM 1525 N N . SER A 1 198 ? -34.112 -33.959 28.556 1.00 42.22 189 SER A N 1
ATOM 1526 C CA . SER A 1 198 ? -34.015 -32.742 27.771 1.00 44.86 189 SER A CA 1
ATOM 1527 C C . SER A 1 198 ? -34.633 -32.923 26.390 1.00 49.76 189 SER A C 1
ATOM 1528 O O . SER A 1 198 ? -35.617 -32.250 26.066 1.00 55.42 189 SER A O 1
ATOM 1531 N N . THR A 1 199 ? -34.084 -33.819 25.563 1.00 46.53 190 THR A N 1
ATOM 1532 C CA . THR A 1 199 ? -34.517 -33.849 24.164 1.00 44.37 190 THR A CA 1
ATOM 1533 C C . THR A 1 199 ? -35.806 -34.636 23.959 1.00 45.42 190 THR A C 1
ATOM 1534 O O . THR A 1 199 ? -36.522 -34.385 22.985 1.00 46.45 190 THR A O 1
ATOM 1538 N N . GLN A 1 200 ? -36.102 -35.604 24.828 1.00 46.67 191 GLN A N 1
ATOM 1539 C CA . GLN A 1 200 ? -37.264 -36.482 24.689 1.00 47.89 191 GLN A CA 1
ATOM 1540 C C . GLN A 1 200 ? -37.242 -37.265 23.385 1.00 46.99 191 GLN A C 1
ATOM 1541 O O . GLN A 1 200 ? -38.295 -37.686 22.900 1.00 45.70 191 GLN A O 1
ATOM 1547 N N . ASP A 1 201 ? -36.060 -37.490 22.812 1.00 41.12 192 ASP A N 1
ATOM 1548 C CA . ASP A 1 201 ? -35.949 -38.111 21.490 1.00 45.00 192 ASP A CA 1
ATOM 1549 C C . ASP A 1 201 ? -35.850 -39.620 21.666 1.00 49.99 192 ASP A C 1
ATOM 1550 O O . ASP A 1 201 ? -34.765 -40.203 21.668 1.00 46.10 192 ASP A O 1
ATOM 1555 N N . PHE A 1 202 ? -37.004 -40.273 21.756 1.00 49.63 193 PHE A N 1
ATOM 1556 C CA . PHE A 1 202 ? -37.010 -41.695 22.072 1.00 47.10 193 PHE A CA 1
ATOM 1557 C C . PHE A 1 202 ? -36.559 -42.563 20.905 1.00 42.15 193 PHE A C 1
ATOM 1558 O O . PHE A 1 202 ? -36.028 -43.646 21.143 1.00 48.63 193 PHE A O 1
ATOM 1566 N N . LEU A 1 203 ? -36.733 -42.118 19.655 1.00 42.47 194 LEU A N 1
ATOM 1567 C CA . LEU A 1 203 ? -36.172 -42.882 18.544 1.00 47.74 194 LEU A CA 1
ATOM 1568 C C . LEU A 1 203 ? -34.646 -42.896 18.596 1.00 47.96 194 LEU A C 1
ATOM 1569 O O . LEU A 1 203 ? -34.030 -43.912 18.264 1.00 49.92 194 LEU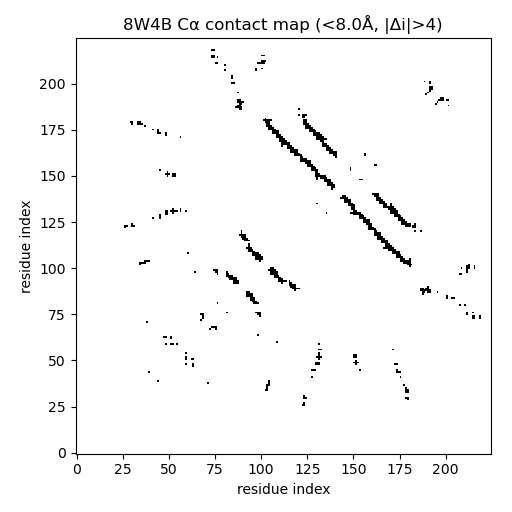 A O 1
ATOM 1574 N N . THR A 1 204 ? -34.019 -41.800 19.040 1.00 43.90 195 THR A N 1
ATOM 1575 C CA . THR A 1 204 ? -32.563 -41.804 19.177 1.00 45.16 195 THR A CA 1
ATOM 1576 C C . THR A 1 204 ? -32.119 -42.732 20.30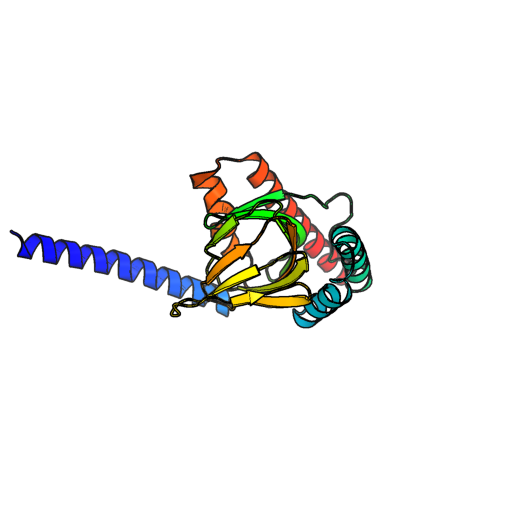0 1.00 45.19 195 THR A C 1
ATOM 1577 O O . THR A 1 204 ? -31.116 -43.443 20.163 1.00 50.94 195 THR A O 1
ATOM 1581 N N . LEU A 1 205 ? -32.866 -42.759 21.411 1.00 49.05 196 LEU A N 1
ATOM 1582 C CA . LEU A 1 205 ? -32.614 -43.756 22.448 1.00 46.04 196 LEU A CA 1
ATOM 1583 C C . LEU A 1 205 ? -32.725 -45.170 21.889 1.00 43.99 196 LEU A C 1
ATOM 1584 O O . LEU A 1 205 ? -31.889 -46.038 22.194 1.00 47.04 196 LEU A O 1
ATOM 1589 N N . PHE A 1 206 ? -33.768 -45.421 21.089 1.00 47.91 197 PHE A N 1
ATOM 1590 C CA . PHE A 1 206 ? -33.952 -46.722 20.449 1.00 50.90 197 PHE A CA 1
ATOM 1591 C C . PHE A 1 206 ? -32.716 -47.103 19.637 1.00 48.33 197 PHE A C 1
ATOM 1592 O O . PHE A 1 206 ? -32.178 -48.206 19.779 1.00 52.36 197 PHE A O 1
ATOM 1600 N N . TYR A 1 207 ? -32.247 -46.185 18.791 1.00 46.51 198 TYR A N 1
ATOM 1601 C CA . TYR A 1 207 ? -31.050 -46.431 17.984 1.00 46.29 198 TYR A CA 1
ATOM 1602 C C . TYR A 1 207 ? -29.839 -46.737 18.855 1.00 47.48 198 TYR A C 1
ATOM 1603 O O . TYR A 1 207 ? -29.054 -47.648 18.552 1.00 52.97 198 TYR A O 1
ATOM 1612 N N . THR A 1 208 ? -29.656 -45.957 19.925 1.00 41.95 199 THR A N 1
ATOM 1613 C CA . THR A 1 208 ? -28.477 -46.104 20.774 1.00 42.36 199 THR A CA 1
ATOM 1614 C C . THR A 1 208 ? -28.431 -47.483 21.439 1.00 46.63 199 THR A C 1
ATOM 1615 O O . THR A 1 208 ? -27.419 -48.204 21.344 1.00 52.86 199 THR A O 1
ATOM 1619 N N . VAL A 1 209 ? -29.526 -47.879 22.102 1.00 46.00 200 VAL A N 1
ATOM 1620 C CA . VAL A 1 209 ? -29.533 -49.198 22.737 1.00 46.97 200 VAL A CA 1
ATOM 1621 C C . VAL A 1 209 ? -29.509 -50.301 21.686 1.00 49.93 200 VAL A C 1
ATOM 1622 O O . VAL A 1 209 ? -28.951 -51.381 21.926 1.00 53.84 200 VAL A O 1
ATOM 1626 N N . LYS A 1 210 ? -30.062 -50.044 20.495 1.00 53.66 201 LYS A N 1
ATOM 1627 C CA . LYS A 1 210 ? -30.062 -51.059 19.446 1.00 56.80 201 LYS A CA 1
ATOM 1628 C C . LYS A 1 210 ? -28.645 -51.375 18.995 1.00 47.41 201 LYS A C 1
ATOM 1629 O O . LYS A 1 210 ? -28.260 -52.547 18.925 1.00 50.88 201 LYS A O 1
ATOM 1635 N N . VAL A 1 211 ? -27.848 -50.339 18.705 1.00 40.44 202 VAL A N 1
ATOM 1636 C CA . VAL A 1 211 ? -26.490 -50.586 18.225 1.00 51.10 202 VAL A CA 1
ATOM 1637 C C . VAL A 1 211 ? -25.632 -51.178 19.334 1.00 53.85 202 VAL A C 1
ATOM 1638 O O . VAL A 1 211 ? -24.800 -52.060 19.081 1.00 55.61 202 VAL A O 1
ATOM 1642 N N . TYR A 1 212 ? -25.797 -50.706 20.577 1.00 49.03 203 TYR A N 1
ATOM 1643 C CA . TYR A 1 212 ? -25.042 -51.339 21.654 1.00 43.79 203 TYR A CA 1
ATOM 1644 C C . TYR A 1 212 ? -25.367 -52.829 21.734 1.00 43.74 203 TYR A C 1
ATOM 1645 O O . TYR A 1 212 ? -24.458 -53.665 21.848 1.00 49.29 203 TYR A O 1
ATOM 1654 N N . SER A 1 213 ? -26.654 -53.187 21.644 1.00 43.92 204 SER A N 1
ATOM 1655 C CA . SER A 1 213 ? -27.022 -54.596 21.757 1.00 49.59 204 SER A CA 1
ATOM 1656 C C . SER A 1 213 ? -26.476 -55.400 20.585 1.00 53.60 204 SER A C 1
ATOM 1657 O O . SER A 1 213 ? -26.041 -56.545 20.756 1.00 58.78 204 SER A O 1
ATOM 1660 N N . LYS A 1 214 ? -26.465 -54.810 19.389 1.00 52.65 205 LYS A N 1
ATOM 1661 C CA . LYS A 1 214 ? -25.872 -55.509 18.252 1.00 55.15 205 LYS A CA 1
ATOM 1662 C C . LYS A 1 214 ? -24.376 -55.729 18.453 1.00 51.68 205 LYS A C 1
ATOM 1663 O O . LYS A 1 214 ? -23.849 -56.797 18.124 1.00 61.22 205 LYS A O 1
ATOM 1669 N N . ALA A 1 215 ? -23.675 -54.740 19.000 1.00 44.72 206 ALA A N 1
ATOM 1670 C CA . ALA A 1 215 ? -22.244 -54.907 19.235 1.00 46.67 206 ALA A CA 1
ATOM 1671 C C . ALA A 1 215 ? -21.980 -55.994 20.269 1.00 50.85 206 ALA A C 1
ATOM 1672 O O . ALA A 1 215 ? -21.044 -56.794 20.123 1.00 56.24 206 ALA A O 1
ATOM 1674 N N . LEU A 1 216 ? -22.811 -56.048 21.317 1.00 53.37 207 LEU A N 1
ATOM 1675 C CA . LEU A 1 216 ? -22.682 -57.106 22.318 1.00 58.43 207 LEU A CA 1
ATOM 1676 C C . LEU A 1 216 ? -22.952 -58.479 21.714 1.00 61.86 207 LEU A C 1
ATOM 1677 O O . LEU A 1 216 ? -22.266 -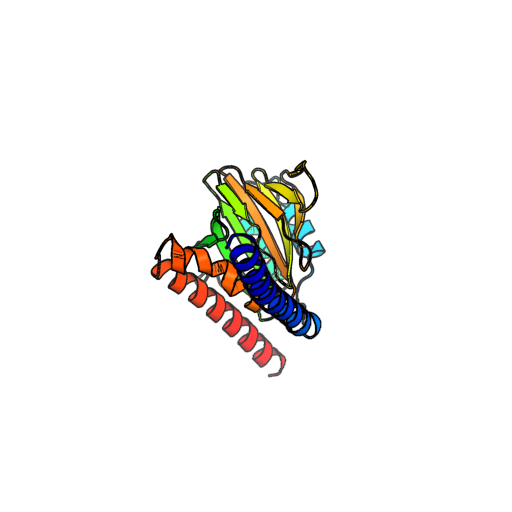59.458 22.036 1.00 60.60 207 LEU A O 1
ATOM 1682 N N . LEU A 1 217 ? -23.969 -58.576 20.855 1.00 59.99 208 LEU A N 1
ATOM 1683 C CA . LEU A 1 217 ? -24.273 -59.848 20.213 1.00 64.13 208 LEU A CA 1
ATOM 1684 C C . LEU A 1 217 ? -23.124 -60.293 19.315 1.00 60.72 208 LEU A C 1
ATOM 1685 O O . LEU A 1 217 ? -22.761 -61.473 19.300 1.00 59.83 208 LEU A O 1
ATOM 1690 N N . LEU A 1 218 ? -22.536 -59.360 18.561 1.00 55.51 209 LEU A N 1
ATOM 1691 C CA . LEU A 1 218 ? -21.361 -59.694 17.761 1.00 58.64 209 LEU A CA 1
ATOM 1692 C C . LEU A 1 218 ? -20.244 -60.243 18.637 1.00 60.49 209 LEU A C 1
ATOM 1693 O O . LEU A 1 218 ? -19.628 -61.265 18.309 1.00 63.58 209 LEU A O 1
ATOM 1698 N N . GLU A 1 219 ? -19.956 -59.565 19.751 1.00 56.33 210 GLU A N 1
ATOM 1699 C CA . GLU A 1 219 ? -18.873 -60.021 20.618 1.00 57.91 210 GLU A CA 1
ATOM 1700 C C . GLU A 1 219 ? -19.151 -61.418 21.160 1.00 62.35 210 GLU A C 1
ATOM 170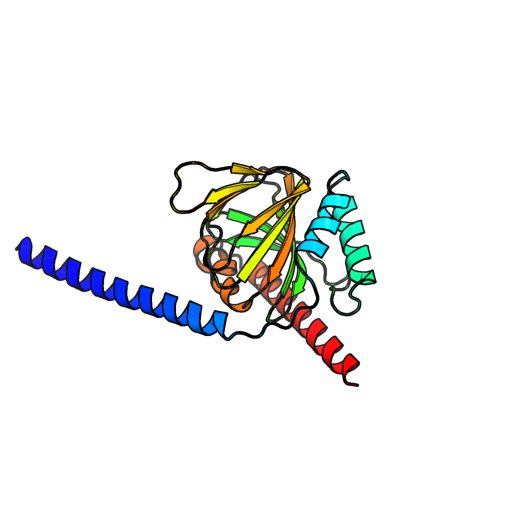1 O O . GLU A 1 219 ? -18.264 -62.281 21.167 1.00 63.38 210 GLU A O 1
ATOM 1707 N N . ALA A 1 220 ? -20.382 -61.659 21.617 1.00 63.54 211 ALA A N 1
ATOM 1708 C CA . ALA A 1 220 ? -20.743 -62.982 22.105 1.00 65.32 211 ALA A CA 1
ATOM 1709 C C . ALA A 1 220 ? -20.599 -64.029 21.009 1.00 69.63 211 ALA A C 1
ATOM 1710 O O . ALA A 1 220 ? -20.120 -65.141 21.262 1.00 70.93 211 ALA A O 1
ATOM 1712 N N . SER A 1 221 ? -21.003 -63.688 19.783 1.00 70.85 212 SER A N 1
ATOM 1713 C CA . SER A 1 221 ? -20.920 -64.642 18.682 1.00 76.85 212 SER A CA 1
ATOM 1714 C C . SER A 1 221 ? -19.472 -65.000 18.376 1.00 73.46 212 SER A C 1
ATOM 1715 O O . SER A 1 221 ? -19.139 -66.171 18.152 1.00 72.66 212 SER A O 1
ATOM 1718 N N . THR A 1 222 ? -18.596 -63.998 18.371 1.00 69.61 213 THR A N 1
ATOM 1719 C CA . THR A 1 222 ? -17.181 -64.255 18.139 1.00 68.47 213 THR A CA 1
ATOM 1720 C C . THR A 1 222 ? -16.582 -65.091 19.269 1.00 71.55 213 THR A C 1
ATOM 1721 O O . THR A 1 222 ? -15.779 -65.997 19.020 1.00 68.77 213 THR A O 1
ATOM 1725 N N . HIS A 1 223 ? -16.979 -64.818 20.514 1.00 70.30 214 HIS A N 1
ATOM 1726 C CA . HIS A 1 223 ? -16.520 -65.637 21.635 1.00 74.86 214 HIS A CA 1
ATOM 1727 C C . HIS A 1 223 ? -16.936 -67.094 21.451 1.00 80.61 214 HIS A C 1
ATOM 1728 O O . HIS A 1 223 ? -16.133 -68.020 21.649 1.00 80.54 214 HIS A O 1
ATOM 1735 N N . LEU A 1 224 ? -18.192 -67.311 21.053 1.00 82.58 215 LEU A N 1
ATOM 1736 C CA . LEU A 1 224 ? -18.689 -68.665 20.828 1.00 87.78 215 LEU A CA 1
ATOM 1737 C C . LEU A 1 224 ? -17.923 -69.364 19.710 1.00 88.26 215 LEU A C 1
ATOM 1738 O O . LEU A 1 224 ? -17.563 -70.541 19.835 1.00 90.26 215 LEU A O 1
ATOM 1743 N N . SER A 1 225 ? -17.672 -68.659 18.605 1.00 86.77 216 SER A N 1
ATOM 1744 C CA . SER A 1 225 ? -16.917 -69.260 17.510 1.00 88.50 216 SER A CA 1
ATOM 1745 C C . SER A 1 225 ? -15.496 -69.595 17.938 1.00 89.71 216 SER A C 1
ATOM 1746 O O . SER A 1 225 ? -14.945 -70.628 17.538 1.00 91.99 216 SER A O 1
ATOM 1749 N N . GLN A 1 226 ? -14.889 -68.740 18.763 1.00 89.52 217 GLN A N 1
ATOM 1750 C CA . GLN A 1 226 ? -13.522 -68.990 19.204 1.00 94.28 217 GLN A CA 1
ATOM 1751 C C . GLN A 1 226 ? -13.447 -70.171 20.161 1.00 103.42 217 GLN A C 1
ATOM 1752 O O . GLN A 1 226 ? -12.426 -70.869 20.196 1.00 108.86 217 GLN A O 1
ATOM 1758 N N . LEU A 1 227 ? -14.501 -70.422 20.939 1.00 104.53 218 LEU A N 1
ATOM 1759 C CA . LEU A 1 227 ? -14.510 -71.646 21.731 1.00 108.45 218 LEU A CA 1
ATOM 1760 C C . LEU A 1 227 ? -15.025 -72.851 20.952 1.00 112.20 218 LEU A C 1
ATOM 1761 O O . LEU A 1 227 ? -14.748 -73.990 21.347 1.00 113.73 218 LEU A O 1
ATOM 1766 N N . GLY A 1 228 ? -15.757 -72.633 19.863 1.00 112.95 219 GLY A N 1
ATOM 1767 C CA . GLY A 1 228 ? -16.276 -73.726 19.057 1.00 114.56 219 GLY A CA 1
ATOM 1768 C C . GLY A 1 228 ? -17.789 -73.843 19.082 1.00 115.46 219 GLY A C 1
ATOM 1769 O O . GLY A 1 228 ? -18.469 -73.527 18.104 1.00 114.33 219 GLY A O 1
#

Radius of gyration: 19.36 Å; Cα contacts (8 Å, |Δi|>4): 425; chains: 1; bounding box: 36×56×60 Å

Organism: Xenopus laevis (NCBI:txid8355)

B-factor: mean 56.28, std 15.73, range [33.27, 121.26]

Sequence (225 aa):
GRSVDTMALWLGLRAVLVVAGLAVLLQLIRGWLSSKSYVFNREEIARLAKEHSGLDYEVAFSKIIVELRKKHPGHILQDEDLQWVFVNAGGWMGSMCLLHASLTEYVLLFGTAVDTGGHSGRYWAEISDTILSGTFRQWKEGTTKSEIFYPGDTIVHEVGEATSVQWSSGTWMVEYGRGFIPSTLAFALADTIFSTQDFLTLFYTVKVYSKALLLEASTHLSQLG